Protein AF-A0A9N9T1C4-F1 (afdb_monomer_lite)

Radius of gyration: 25.35 Å; chains: 1; bounding box: 54×52×80 Å

Foldseek 3Di:
DDADKDKDKDADPDPDADLQFKWKAFDVVRDTQDGRQGGPDPPPQWGWDADPVRRIIMTIGHPDDQVSFGKMWIWGNDVVIDIDIDTDGDDFFPAPDQQFTDHDLGRCLQVLLVFFFDQADALAAPDPDLADDCPPADDDLLLVLLVVLLVCNNVRHDDPPNSNDDNDHDGPVDVSSSLSSLSSNRRRDPDDDVVSVLSVNCSNQAVSSLVNQCRVVVDLLCLVVSLVSNCVSCVPDDPVVCVVSVVVSVVVSPSVPPVSVVSNVVPDPPPPCVVVVPPDD

Secondary structure (DSSP, 8-state):
--PPEEEEEE----TT--GGGEEEEEGGGTEEEEETTEE-SS-TTEEEEEETTTTEEEEEEES--GGG-EEEEEEE--SS-EEEEEEE---TT-EEETTEE-HHHHHHHHHGGGSPP--------SSS--S---TT----HHHHHHHHHHHHHHHT-PPTTGGGS------TT-HHHHHHHHHHHHHH-SS--HHHHHHHHHIIIIIHHHHHHHHHS-SGGGHHHHHHHHHHHHTTS-HHHHHHHHHHHHHTGGGGSHHHHHHHHHT---GGGGGGSS---

Sequence (281 aa):
MSYPIYYLKFQYDVYNLTISKVSWIRHRDLHLLTVGRFTYTSDQRFVSIHNPMTEDWTLQVRYPQRRDSGVYECQVGTTPPMGHTMVLSVVDGQSSGPHGFSGLIGKALADCHKQTPTKFEPIISPVEVLFPDLNKVDLSMDQKYLYDICKIVTKGESPPGFGDRSPGKLNHARWVTTANRVLRLYIASSSPSDQLKDLAKYVALVYAPSWFTIKCNHKLKDGSSNLWKMLDFSSYMSHEQKKVIHKCIQNNAYFAHPENMLVAMLSDDRNTFVSLRSDEY

pLDDT: mean 82.35, std 12.65, range [29.14, 95.69]

Organism: Diabrotica balteata (NCBI:txid107213)

InterPro domains:
  IPR013783 Immunoglobulin-like fold [G3DSA:2.60.40.10] (8-95)
  IPR036179 Immunoglobulin-like domain superfamily [SSF48726] (18-90)

Structure (mmCIF, N/CA/C/O backbone):
data_AF-A0A9N9T1C4-F1
#
_entry.id   AF-A0A9N9T1C4-F1
#
loop_
_atom_site.group_PDB
_atom_site.id
_atom_site.type_symbol
_atom_site.label_atom_id
_atom_site.label_alt_id
_atom_site.label_comp_id
_atom_site.label_asym_id
_atom_site.label_entity_id
_atom_site.label_seq_id
_atom_site.pdbx_PDB_ins_code
_atom_site.Cartn_x
_atom_site.Cartn_y
_atom_site.Cartn_z
_atom_site.occupancy
_atom_site.B_iso_or_equiv
_atom_site.auth_seq_id
_atom_site.auth_comp_id
_atom_site.auth_asym_id
_atom_site.auth_atom_id
_atom_site.pdbx_PDB_model_num
ATOM 1 N N . MET A 1 1 ? 15.037 17.132 -13.763 1.00 29.66 1 MET A N 1
ATOM 2 C CA . MET A 1 1 ? 14.090 16.078 -13.332 1.00 29.66 1 MET A CA 1
ATOM 3 C C . MET A 1 1 ? 14.605 14.728 -13.830 1.00 29.66 1 MET A C 1
ATOM 5 O O . MET A 1 1 ? 14.421 14.433 -15.000 1.00 29.66 1 MET A O 1
ATOM 9 N N . SER A 1 2 ? 15.289 13.934 -12.997 1.00 29.14 2 SER A N 1
ATOM 10 C CA . SER A 1 2 ? 15.697 12.568 -13.380 1.00 29.14 2 SER A CA 1
ATOM 11 C C . SER A 1 2 ? 14.610 11.574 -12.983 1.00 29.14 2 SER A C 1
ATOM 13 O O . SER A 1 2 ? 14.303 11.401 -11.798 1.00 29.14 2 SER A O 1
ATOM 15 N N . TYR A 1 3 ? 13.993 10.960 -13.986 1.00 37.31 3 TYR A N 1
ATOM 16 C CA . TYR A 1 3 ? 13.051 9.858 -13.819 1.00 37.31 3 TYR A CA 1
ATOM 17 C C . TYR A 1 3 ? 13.818 8.545 -13.611 1.00 37.31 3 TYR A C 1
ATOM 19 O O . TYR A 1 3 ? 14.930 8.414 -14.127 1.00 37.31 3 TYR A O 1
ATOM 27 N N . PRO A 1 4 ? 13.269 7.579 -12.855 1.00 49.25 4 PRO A N 1
ATOM 28 C CA . PRO A 1 4 ? 13.952 6.316 -12.628 1.00 49.25 4 PRO A CA 1
ATOM 29 C C . PRO A 1 4 ? 13.987 5.502 -13.928 1.00 49.25 4 PRO A C 1
ATOM 31 O O . PRO A 1 4 ? 12.956 5.236 -14.549 1.00 49.25 4 PRO A O 1
ATOM 34 N N . ILE A 1 5 ? 15.194 5.130 -14.339 1.00 48.38 5 ILE A N 1
ATOM 35 C CA . ILE A 1 5 ? 15.450 4.193 -15.428 1.00 48.38 5 ILE A CA 1
ATOM 36 C C . ILE A 1 5 ? 15.822 2.870 -14.765 1.00 48.38 5 ILE A C 1
ATOM 38 O O . ILE A 1 5 ? 16.746 2.842 -13.953 1.00 48.38 5 ILE A O 1
ATOM 42 N N . TYR A 1 6 ? 15.101 1.798 -15.089 1.00 64.06 6 TYR A N 1
ATOM 43 C CA . TYR A 1 6 ? 15.414 0.462 -14.589 1.00 64.06 6 TYR A CA 1
ATOM 44 C C . TYR A 1 6 ? 16.098 -0.343 -15.690 1.00 64.06 6 TYR A C 1
ATOM 46 O O . TYR A 1 6 ? 15.731 -0.263 -16.867 1.00 64.06 6 TYR A O 1
ATOM 54 N N . TYR A 1 7 ? 17.103 -1.110 -15.283 1.00 63.41 7 TYR A N 1
ATOM 55 C CA . TYR A 1 7 ? 17.915 -1.934 -16.162 1.00 63.41 7 TYR A CA 1
ATOM 56 C C . TYR A 1 7 ? 17.756 -3.388 -15.743 1.00 63.41 7 TYR A C 1
ATOM 58 O O . TYR A 1 7 ? 17.993 -3.736 -14.588 1.00 63.41 7 TYR A O 1
ATOM 66 N N . LEU A 1 8 ? 17.365 -4.232 -16.688 1.00 61.69 8 LEU A N 1
ATOM 67 C CA . LEU A 1 8 ? 17.485 -5.675 -16.571 1.00 61.69 8 LEU A CA 1
ATOM 68 C C . LEU A 1 8 ? 18.802 -6.052 -17.248 1.00 61.69 8 LEU A C 1
ATOM 70 O O . LEU A 1 8 ? 18.895 -6.057 -18.475 1.00 61.69 8 LEU A O 1
ATOM 74 N N . LYS A 1 9 ? 19.838 -6.298 -16.441 1.00 60.25 9 LYS A N 1
ATOM 75 C CA . LYS A 1 9 ? 21.162 -6.689 -16.933 1.00 60.25 9 LYS A CA 1
ATOM 76 C C . LYS A 1 9 ? 21.268 -8.208 -17.003 1.00 60.25 9 LYS A C 1
ATOM 78 O O . LYS A 1 9 ? 21.066 -8.879 -15.994 1.00 60.25 9 LYS A O 1
ATOM 83 N N . PHE A 1 10 ? 21.632 -8.720 -18.170 1.00 59.44 10 PHE A N 1
ATOM 84 C CA . PHE A 1 10 ? 22.129 -10.077 -18.329 1.00 59.44 10 PHE A CA 1
ATOM 85 C C . PHE A 1 10 ? 23.657 -10.011 -18.404 1.00 59.44 10 PHE A C 1
ATOM 87 O O . PHE A 1 10 ? 24.198 -9.254 -19.208 1.00 59.44 10 PHE A O 1
ATOM 94 N N . GLN A 1 11 ? 24.339 -10.756 -17.537 1.00 54.16 11 GLN A N 1
ATOM 95 C CA . GLN A 1 11 ? 25.793 -10.892 -17.558 1.00 54.16 11 GLN A CA 1
ATOM 96 C C . GLN A 1 11 ? 26.108 -12.367 -17.768 1.00 54.16 11 GLN A C 1
ATOM 98 O O . GLN A 1 11 ? 25.715 -13.211 -16.961 1.00 54.16 11 GLN A O 1
ATOM 103 N N . TYR A 1 12 ? 26.756 -12.672 -18.884 1.00 58.31 12 TYR A N 1
ATOM 104 C CA . TYR A 1 12 ? 27.110 -14.031 -19.253 1.00 58.31 12 TYR A CA 1
ATOM 105 C C . TYR A 1 12 ? 28.512 -14.033 -19.840 1.00 58.31 12 TYR A C 1
ATOM 107 O O . TYR A 1 12 ? 28.772 -13.342 -20.821 1.00 58.31 12 TYR A O 1
ATOM 115 N N . ASP A 1 13 ? 29.404 -14.808 -19.227 1.00 47.09 13 ASP A N 1
ATOM 116 C CA . ASP A 1 13 ? 30.798 -14.945 -19.641 1.00 47.09 13 ASP A CA 1
ATOM 117 C C . ASP A 1 13 ? 30.894 -15.884 -20.848 1.00 47.09 13 ASP A C 1
ATOM 119 O O . ASP A 1 13 ? 31.372 -17.014 -20.743 1.00 47.09 13 ASP A O 1
ATOM 123 N N . VAL A 1 14 ? 30.394 -15.454 -22.009 1.00 49.31 14 VAL A N 1
ATOM 124 C CA . VAL A 1 14 ? 30.584 -16.204 -23.256 1.00 49.31 14 VAL A CA 1
ATOM 125 C C . VAL A 1 14 ? 31.150 -15.308 -24.339 1.00 49.31 14 VAL A C 1
ATOM 127 O O . VAL A 1 14 ? 30.483 -14.453 -24.912 1.00 49.31 14 VAL A O 1
ATOM 130 N N . TYR A 1 15 ? 32.426 -15.556 -24.613 1.00 50.31 15 TYR A N 1
ATOM 131 C CA . TYR A 1 15 ? 33.214 -14.933 -25.662 1.00 50.31 15 TYR A CA 1
ATOM 132 C C . TYR A 1 15 ? 32.560 -15.146 -27.044 1.00 50.31 15 TYR A C 1
ATOM 134 O O . TYR A 1 15 ? 32.218 -16.272 -27.407 1.00 50.31 15 TYR A O 1
ATOM 142 N N . ASN A 1 16 ? 32.456 -14.071 -27.838 1.00 55.19 16 ASN A N 1
ATOM 143 C CA . ASN A 1 16 ? 32.054 -14.053 -29.258 1.00 55.19 16 ASN A CA 1
ATOM 144 C C . ASN A 1 16 ? 30.576 -14.362 -29.593 1.00 55.19 16 ASN A C 1
ATOM 146 O O . ASN A 1 16 ? 30.291 -15.141 -30.511 1.00 55.19 16 ASN A O 1
ATOM 150 N N . LEU A 1 17 ? 29.608 -13.710 -28.940 1.00 62.88 17 LEU A N 1
ATOM 151 C CA . LEU A 1 17 ? 28.222 -13.711 -29.430 1.00 62.88 17 LEU A CA 1
ATOM 152 C C . LEU A 1 17 ? 27.993 -12.586 -30.452 1.00 62.88 17 LEU A C 1
ATOM 154 O O . LEU A 1 17 ? 28.205 -11.411 -30.190 1.00 62.88 17 LEU A O 1
ATOM 158 N N . THR A 1 18 ? 27.505 -12.932 -31.644 1.00 64.38 18 THR A N 1
ATOM 159 C CA . THR A 1 18 ? 27.080 -11.932 -32.635 1.00 64.38 18 THR A CA 1
ATOM 160 C C . THR A 1 18 ? 25.833 -11.187 -32.157 1.00 64.38 18 THR A C 1
ATOM 162 O O . THR A 1 18 ? 24.890 -11.818 -31.680 1.00 64.38 18 THR A O 1
ATOM 165 N N . ILE A 1 19 ? 25.773 -9.871 -32.395 1.00 61.31 19 ILE A N 1
ATOM 166 C CA . ILE A 1 19 ? 24.670 -8.968 -32.003 1.00 61.31 19 ILE A CA 1
ATOM 167 C C . ILE A 1 19 ? 23.265 -9.511 -32.325 1.00 61.31 19 ILE A C 1
ATOM 169 O O . ILE A 1 19 ? 22.338 -9.320 -31.545 1.00 61.31 19 ILE A O 1
ATOM 173 N N . SER A 1 20 ? 23.094 -10.205 -33.450 1.00 66.00 20 SER A N 1
ATOM 174 C CA . SER A 1 20 ? 21.811 -10.764 -33.896 1.00 66.00 20 SER A CA 1
ATOM 175 C C . SER A 1 20 ? 21.340 -12.006 -33.129 1.00 66.00 20 SER A C 1
ATOM 177 O O . SER A 1 20 ? 20.228 -12.466 -33.369 1.00 66.00 20 SER A O 1
ATOM 179 N N . LYS A 1 21 ? 22.155 -12.563 -32.223 1.00 79.38 21 LYS A N 1
ATOM 180 C CA . LYS A 1 21 ? 21.813 -13.779 -31.468 1.00 79.38 21 LYS A CA 1
ATOM 181 C C . LYS A 1 21 ? 21.125 -13.506 -30.138 1.00 79.38 21 LYS A C 1
ATOM 183 O O . LYS A 1 21 ? 20.611 -14.455 -29.566 1.00 79.38 21 LYS A O 1
ATOM 188 N N . VAL A 1 22 ? 21.099 -12.270 -29.644 1.00 88.75 22 VAL A N 1
ATOM 189 C CA . VAL A 1 22 ? 20.448 -11.946 -28.367 1.00 88.75 22 VAL A CA 1
ATOM 190 C C . VAL A 1 22 ? 19.037 -11.437 -28.616 1.00 88.75 22 VAL A C 1
ATOM 192 O O . VAL A 1 22 ? 18.834 -10.554 -29.443 1.00 88.75 22 VAL A O 1
ATOM 195 N N . SER A 1 23 ? 18.052 -11.957 -27.896 1.00 92.12 23 SER A N 1
ATOM 196 C CA . SER A 1 23 ? 16.667 -11.497 -27.967 1.00 92.12 23 SER A CA 1
ATOM 197 C C . SER A 1 23 ? 16.059 -11.373 -26.579 1.00 92.12 23 SER A C 1
ATOM 199 O O . SER A 1 23 ? 16.442 -12.086 -25.657 1.00 92.12 23 SER A O 1
ATOM 201 N N . TRP A 1 24 ? 15.131 -10.434 -26.426 1.00 93.19 24 TRP A N 1
ATOM 202 C CA . TRP A 1 24 ? 14.441 -10.189 -25.164 1.00 93.19 24 TRP A CA 1
ATOM 203 C C . TRP A 1 24 ? 12.958 -10.474 -25.322 1.00 93.19 24 TRP A C 1
ATOM 205 O O . TRP A 1 24 ? 12.307 -9.899 -26.196 1.00 93.19 24 TRP A O 1
ATOM 215 N N . ILE A 1 25 ? 12.418 -11.333 -24.464 1.00 94.19 25 ILE A N 1
ATOM 216 C CA . ILE A 1 25 ? 11.031 -11.796 -24.520 1.00 94.19 25 ILE A CA 1
ATOM 217 C C . ILE A 1 25 ? 10.345 -11.482 -23.195 1.00 94.19 25 ILE A C 1
ATOM 219 O O . ILE A 1 25 ? 10.917 -11.664 -22.121 1.00 94.19 25 ILE A O 1
ATOM 223 N N . ARG A 1 26 ? 9.095 -11.021 -23.260 1.00 94.50 26 ARG A N 1
ATOM 224 C CA . ARG A 1 26 ? 8.225 -10.866 -22.091 1.00 94.50 26 ARG A CA 1
ATOM 225 C C . ARG A 1 26 ? 7.288 -12.062 -21.986 1.00 94.50 26 ARG A C 1
ATOM 227 O O . ARG A 1 26 ? 6.515 -12.321 -22.899 1.00 94.50 26 ARG A O 1
ATOM 234 N N . HIS A 1 27 ? 7.309 -12.766 -20.858 1.00 93.94 27 HIS A N 1
ATOM 235 C CA . HIS A 1 27 ? 6.586 -14.039 -20.719 1.00 93.94 27 HIS A CA 1
ATOM 236 C C . HIS A 1 27 ? 5.072 -13.892 -20.619 1.00 93.94 27 HIS A C 1
ATOM 238 O O . HIS A 1 27 ? 4.355 -14.762 -21.096 1.00 93.94 27 HIS A O 1
ATOM 244 N N . ARG A 1 28 ? 4.571 -12.798 -20.028 1.00 91.06 28 ARG A N 1
ATOM 245 C CA . ARG A 1 28 ? 3.127 -12.625 -19.771 1.00 91.06 28 ARG A CA 1
ATOM 246 C C . ARG A 1 28 ? 2.264 -12.755 -21.037 1.00 91.06 28 ARG A C 1
ATOM 248 O O . ARG A 1 28 ? 1.106 -13.135 -20.944 1.00 91.06 28 ARG A O 1
ATOM 255 N N . ASP A 1 29 ? 2.820 -12.375 -22.185 1.00 92.69 29 ASP A N 1
ATOM 256 C CA . ASP A 1 29 ? 2.174 -12.342 -23.500 1.00 92.69 29 ASP A CA 1
ATOM 257 C C . ASP A 1 29 ? 3.059 -12.944 -24.604 1.00 92.69 29 ASP A C 1
ATOM 259 O O . ASP A 1 29 ? 2.757 -12.789 -25.784 1.00 92.69 29 ASP A O 1
ATOM 263 N N . LEU A 1 30 ? 4.158 -13.610 -24.220 1.00 92.06 30 LEU A N 1
ATOM 264 C CA . LEU A 1 30 ? 5.187 -14.155 -25.116 1.00 92.06 30 LEU A CA 1
ATOM 265 C C . LEU A 1 30 ? 5.663 -13.147 -26.179 1.00 92.06 30 LEU A C 1
ATOM 267 O O . LEU A 1 30 ? 6.029 -13.514 -27.296 1.00 92.06 30 LEU A O 1
ATOM 271 N N . HIS A 1 31 ? 5.645 -11.853 -25.846 1.00 94.50 31 HIS A N 1
ATOM 272 C CA . HIS A 1 31 ? 5.930 -10.798 -26.805 1.00 94.50 31 HIS A CA 1
ATOM 273 C C . HIS A 1 31 ? 7.438 -10.585 -26.947 1.00 94.50 31 HIS A C 1
ATOM 275 O O . HIS A 1 31 ? 8.139 -10.313 -25.966 1.00 94.50 31 HIS A O 1
ATOM 281 N N . LEU A 1 32 ? 7.927 -10.666 -28.185 1.00 94.44 32 LEU A N 1
ATOM 282 C CA . LEU A 1 32 ? 9.301 -10.333 -28.536 1.00 94.44 32 LEU A CA 1
ATOM 283 C C . LEU A 1 32 ? 9.506 -8.816 -28.435 1.00 94.44 32 LEU A C 1
ATOM 285 O O . LEU A 1 32 ? 8.888 -8.039 -29.161 1.00 94.44 32 LEU A O 1
ATOM 289 N N . LEU A 1 33 ? 10.376 -8.394 -27.522 1.00 95.06 33 LEU A N 1
ATOM 290 C CA . LEU A 1 33 ? 10.655 -6.984 -27.264 1.00 95.06 33 LEU A CA 1
ATOM 291 C C . LEU A 1 33 ? 11.733 -6.461 -28.204 1.00 95.06 33 LEU A C 1
ATOM 293 O O . LEU A 1 33 ? 11.531 -5.447 -28.872 1.00 95.06 33 LEU A O 1
ATOM 297 N N . THR A 1 34 ? 12.877 -7.142 -28.257 1.00 93.56 34 THR A N 1
ATOM 298 C CA . THR A 1 34 ? 14.037 -6.714 -29.047 1.00 93.56 34 THR A CA 1
ATOM 299 C C . THR A 1 34 ? 14.809 -7.915 -29.594 1.00 93.56 34 THR A C 1
ATOM 301 O O . THR A 1 34 ? 14.834 -8.975 -28.968 1.00 93.56 34 THR A O 1
ATOM 304 N N . VAL A 1 35 ? 15.494 -7.720 -30.723 1.00 92.06 35 VAL A N 1
ATOM 305 C CA . VAL A 1 35 ? 16.484 -8.651 -31.293 1.00 92.06 35 VAL A CA 1
ATOM 306 C C . VAL A 1 35 ? 17.762 -7.870 -31.571 1.00 92.06 35 VAL A C 1
ATOM 308 O O . VAL A 1 35 ? 17.765 -6.889 -32.316 1.00 92.06 35 VAL A O 1
ATOM 311 N N . GLY A 1 36 ? 18.855 -8.265 -30.931 1.00 88.81 36 GLY A N 1
ATOM 312 C CA . GLY A 1 36 ? 20.044 -7.442 -30.803 1.00 88.81 36 GLY A CA 1
ATOM 313 C C . GLY A 1 36 ? 19.669 -6.047 -30.310 1.00 88.81 36 GLY A C 1
ATOM 314 O O . GLY A 1 36 ? 18.905 -5.889 -29.360 1.00 88.81 36 GLY A O 1
ATOM 315 N N . ARG A 1 37 ? 20.173 -5.018 -30.995 1.00 89.12 37 ARG A N 1
ATOM 316 C CA . ARG A 1 37 ? 19.857 -3.606 -30.709 1.00 89.12 37 ARG A CA 1
ATOM 317 C C . ARG A 1 37 ? 18.538 -3.126 -31.322 1.00 89.12 37 ARG A C 1
ATOM 319 O O . ARG A 1 37 ? 18.146 -1.987 -31.086 1.00 89.12 37 ARG A O 1
ATOM 326 N N . PHE A 1 38 ? 17.879 -3.948 -32.134 1.00 90.50 38 PHE A N 1
ATOM 327 C CA . PHE A 1 38 ? 16.650 -3.566 -32.815 1.00 90.50 38 PHE A CA 1
ATOM 328 C C . PHE A 1 38 ? 15.438 -3.812 -31.911 1.00 90.50 38 PHE A C 1
ATOM 330 O O . PHE A 1 38 ? 15.228 -4.925 -31.425 1.00 90.50 38 PHE A O 1
ATOM 337 N N . THR A 1 39 ? 14.627 -2.778 -31.693 1.00 93.06 39 THR A N 1
ATOM 338 C CA . THR A 1 39 ? 13.373 -2.889 -30.940 1.00 93.06 39 THR A CA 1
ATOM 339 C C . THR A 1 39 ? 12.263 -3.396 -31.861 1.00 93.06 39 THR A C 1
ATOM 341 O O . THR A 1 39 ? 11.925 -2.740 -32.840 1.00 93.06 39 THR A O 1
ATOM 344 N N . TYR A 1 40 ? 11.709 -4.570 -31.546 1.00 92.25 40 TYR A N 1
ATOM 345 C CA . TYR A 1 40 ? 10.631 -5.217 -32.303 1.00 92.25 40 TYR A CA 1
ATOM 346 C C . TYR A 1 40 ? 9.241 -4.789 -31.811 1.00 92.25 40 TYR A C 1
ATOM 348 O O . TYR A 1 40 ? 8.300 -4.676 -32.593 1.00 92.25 40 TYR A O 1
ATOM 356 N N . THR A 1 41 ? 9.105 -4.527 -30.510 1.00 92.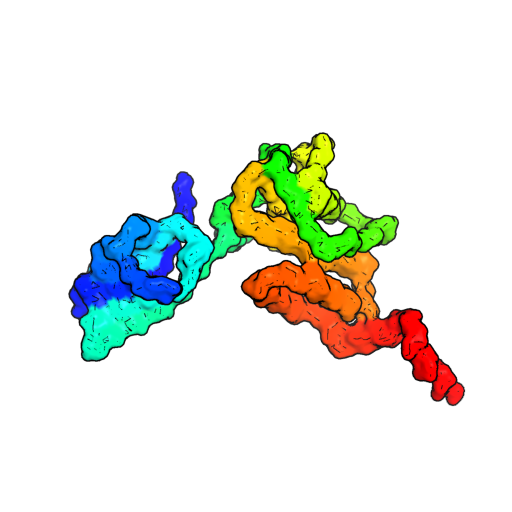56 41 THR A N 1
ATOM 357 C CA . THR A 1 41 ? 7.856 -4.020 -29.934 1.00 92.56 41 THR A CA 1
ATOM 358 C C . THR A 1 41 ? 7.577 -2.572 -30.356 1.00 92.56 41 THR A C 1
ATOM 360 O O . THR A 1 41 ? 8.496 -1.781 -30.560 1.00 92.56 41 THR A O 1
ATOM 363 N N . SER A 1 42 ? 6.303 -2.180 -30.432 1.00 91.81 42 SER A N 1
ATOM 364 C CA . SER A 1 42 ? 5.914 -0.785 -30.688 1.00 91.81 42 SER A CA 1
ATOM 365 C C . SER A 1 42 ? 6.125 0.138 -29.477 1.00 91.81 42 SER A C 1
ATOM 367 O O . SER A 1 42 ? 6.074 1.361 -29.613 1.00 91.81 42 SER A O 1
ATOM 369 N N . ASP A 1 43 ? 6.336 -0.421 -28.280 1.00 91.06 43 ASP A N 1
ATOM 370 C CA . ASP A 1 43 ? 6.578 0.347 -27.056 1.00 91.06 43 ASP A CA 1
ATOM 371 C C . ASP A 1 43 ? 8.044 0.816 -26.979 1.00 91.06 43 ASP A C 1
ATOM 373 O O . ASP A 1 43 ? 8.940 0.080 -26.562 1.00 91.06 43 ASP A O 1
ATOM 377 N N . GLN A 1 44 ? 8.277 2.083 -27.335 1.00 88.25 44 GLN A N 1
ATOM 378 C CA . GLN A 1 44 ? 9.603 2.724 -27.377 1.00 88.25 44 GLN A CA 1
ATOM 379 C C . GLN A 1 44 ? 10.317 2.806 -26.017 1.00 88.25 44 GLN A C 1
ATOM 381 O O . GLN A 1 44 ? 11.483 3.201 -25.945 1.00 88.25 44 GLN A O 1
ATOM 386 N N . ARG A 1 45 ? 9.636 2.467 -24.916 1.00 91.31 45 ARG A N 1
ATOM 387 C CA . ARG A 1 45 ? 10.249 2.429 -23.584 1.00 91.31 45 ARG A CA 1
ATOM 388 C C . ARG A 1 45 ? 11.228 1.270 -23.423 1.00 91.31 45 ARG A C 1
ATOM 390 O O . ARG A 1 45 ? 12.098 1.368 -22.557 1.00 91.31 45 ARG A O 1
ATOM 397 N N . PHE A 1 46 ? 11.073 0.203 -24.209 1.00 92.25 46 PHE A N 1
ATOM 398 C CA . PHE A 1 46 ? 11.941 -0.971 -24.192 1.00 92.25 46 PHE A CA 1
ATOM 399 C C . PHE A 1 46 ? 13.077 -0.798 -25.201 1.00 92.25 46 PHE A C 1
ATOM 401 O O . PHE A 1 46 ? 12.857 -0.720 -26.410 1.00 92.25 46 PHE A O 1
ATOM 408 N N . VAL A 1 47 ? 14.307 -0.740 -24.698 1.00 91.50 47 VAL A N 1
ATOM 409 C CA . VAL A 1 47 ? 15.509 -0.557 -25.519 1.00 91.50 47 VAL A CA 1
ATOM 410 C C . VAL A 1 47 ? 16.556 -1.574 -25.100 1.00 91.50 47 VAL A C 1
ATOM 412 O O . VAL A 1 47 ? 16.848 -1.707 -23.914 1.00 91.50 47 VAL A O 1
ATOM 415 N N . SER A 1 48 ? 17.150 -2.268 -26.068 1.00 90.88 48 SER A N 1
ATOM 416 C CA . SER A 1 48 ? 18.295 -3.137 -25.806 1.00 90.88 48 SER A CA 1
ATOM 417 C C . SER A 1 48 ? 19.598 -2.363 -25.961 1.00 90.88 48 SER A C 1
ATOM 419 O O . SER A 1 48 ? 19.825 -1.692 -26.970 1.00 90.88 48 SER A O 1
ATOM 421 N N . ILE A 1 49 ? 20.456 -2.451 -24.953 1.00 89.38 49 ILE A N 1
ATOM 422 C CA . ILE A 1 49 ? 21.762 -1.801 -24.906 1.00 89.38 49 ILE A CA 1
ATOM 423 C C . ILE A 1 49 ? 22.821 -2.900 -24.872 1.00 89.38 49 ILE A C 1
ATOM 425 O O . ILE A 1 49 ? 22.765 -3.789 -24.027 1.00 89.38 49 ILE A O 1
ATOM 429 N N . HIS A 1 50 ? 23.793 -2.811 -25.779 1.00 86.94 50 HIS A N 1
ATOM 430 C CA . HIS A 1 50 ? 24.942 -3.712 -25.827 1.00 86.94 50 HIS A CA 1
ATOM 431 C C . HIS A 1 50 ? 26.220 -2.935 -25.566 1.00 86.94 50 HIS A C 1
ATOM 433 O O . HIS A 1 50 ? 26.501 -1.994 -26.321 1.00 86.94 50 HIS A O 1
ATOM 439 N N . ASN A 1 51 ? 26.975 -3.352 -24.551 1.00 84.50 51 ASN A N 1
ATOM 440 C CA . ASN A 1 51 ? 28.303 -2.830 -24.257 1.00 84.50 51 ASN A CA 1
ATOM 441 C C . ASN A 1 51 ? 29.378 -3.680 -24.963 1.00 84.50 51 ASN A C 1
ATOM 443 O O . ASN A 1 51 ? 29.679 -4.763 -24.472 1.00 84.50 51 ASN A O 1
ATOM 447 N N . PRO A 1 52 ? 30.014 -3.195 -26.050 1.00 81.50 52 PRO A N 1
ATOM 448 C CA . PRO A 1 52 ? 30.997 -3.981 -26.803 1.00 81.50 52 PRO A CA 1
ATOM 449 C C . PRO A 1 52 ? 32.289 -4.281 -26.033 1.00 81.50 52 PRO A C 1
ATOM 451 O O . PRO A 1 52 ? 33.065 -5.124 -26.452 1.00 81.50 52 PRO A O 1
ATOM 454 N N . MET A 1 53 ? 32.573 -3.559 -24.942 1.00 81.06 53 MET A N 1
ATOM 455 C CA . MET A 1 53 ? 33.785 -3.805 -24.150 1.00 81.06 53 ME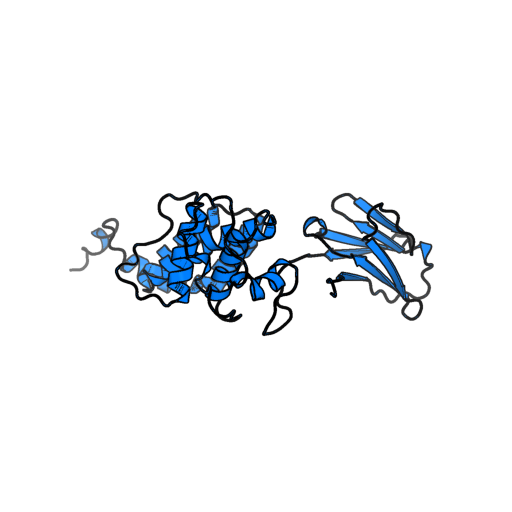T A CA 1
ATOM 456 C C . MET A 1 53 ? 33.636 -5.005 -23.216 1.00 81.06 53 MET A C 1
ATOM 458 O O . MET A 1 53 ? 34.626 -5.657 -22.904 1.00 81.06 53 MET A O 1
ATOM 462 N N . THR A 1 54 ? 32.418 -5.256 -22.733 1.00 80.69 54 THR A N 1
ATOM 463 C CA . THR A 1 54 ? 32.124 -6.334 -21.778 1.00 80.69 54 THR A CA 1
ATOM 464 C C . THR A 1 54 ? 31.251 -7.434 -22.375 1.00 80.69 54 THR A C 1
ATOM 466 O O . THR A 1 54 ? 30.964 -8.399 -21.682 1.00 80.69 54 THR A O 1
ATOM 469 N N . GLU A 1 55 ? 30.807 -7.279 -23.629 1.00 78.38 55 GLU A N 1
ATOM 470 C CA . GLU A 1 55 ? 29.804 -8.128 -24.293 1.00 78.38 55 GLU A CA 1
ATOM 471 C C . GLU A 1 55 ? 28.488 -8.256 -23.491 1.00 78.38 55 GLU A C 1
ATOM 473 O O . GLU A 1 55 ? 27.705 -9.193 -23.656 1.00 78.38 55 GLU A O 1
ATOM 478 N N . ASP A 1 56 ? 28.202 -7.273 -22.627 1.00 81.38 56 ASP A N 1
ATOM 479 C CA . ASP A 1 56 ? 27.001 -7.260 -21.795 1.00 81.38 56 ASP A CA 1
ATOM 480 C C . ASP A 1 56 ? 25.781 -6.782 -22.582 1.00 81.38 56 ASP A C 1
ATOM 482 O O . ASP A 1 56 ? 25.789 -5.714 -23.213 1.00 81.38 56 ASP A O 1
ATOM 486 N N . TRP A 1 57 ? 24.679 -7.513 -22.419 1.00 85.50 57 TRP A N 1
ATOM 487 C CA . TRP A 1 57 ? 23.371 -7.160 -22.956 1.00 85.50 57 TRP A CA 1
ATOM 488 C C . TRP A 1 57 ? 22.424 -6.743 -21.837 1.00 85.50 57 TRP A C 1
ATOM 490 O O . TRP A 1 57 ? 22.210 -7.452 -20.856 1.00 85.50 57 TRP A O 1
ATOM 500 N N . THR A 1 58 ? 21.834 -5.560 -21.982 1.00 87.12 58 THR A N 1
ATOM 501 C CA . THR A 1 58 ? 20.931 -4.982 -20.984 1.00 87.12 58 THR A CA 1
ATOM 502 C C . THR A 1 58 ? 19.638 -4.534 -21.643 1.00 87.12 58 THR A C 1
ATOM 504 O O . THR A 1 58 ? 19.658 -3.718 -22.564 1.00 87.12 58 THR A O 1
ATOM 507 N N . LEU A 1 59 ? 18.504 -5.006 -21.131 1.00 89.00 59 LEU A N 1
ATOM 508 C CA . LEU A 1 59 ? 17.201 -4.451 -21.472 1.00 89.00 59 LEU A CA 1
ATOM 509 C C . LEU A 1 59 ? 16.915 -3.252 -20.564 1.00 89.00 59 LEU A C 1
ATOM 511 O O . LEU A 1 59 ? 16.728 -3.381 -19.352 1.00 89.00 59 LEU A O 1
ATOM 515 N N . GLN A 1 60 ? 16.886 -2.067 -21.156 1.00 87.19 60 GLN A N 1
ATOM 516 C CA . GLN A 1 60 ? 16.470 -0.836 -20.503 1.00 87.19 60 GLN A CA 1
ATOM 517 C C . GLN A 1 60 ? 14.954 -0.680 -20.640 1.00 87.19 60 GLN A C 1
ATOM 519 O O . GLN A 1 60 ? 14.421 -0.701 -21.751 1.00 87.19 60 GLN A O 1
ATOM 524 N N . VAL A 1 61 ? 14.273 -0.458 -19.513 1.00 88.56 61 VAL A N 1
ATOM 525 C CA . VAL A 1 61 ? 12.849 -0.101 -19.486 1.00 88.56 61 VAL A CA 1
ATOM 526 C C . VAL A 1 61 ? 12.714 1.311 -18.932 1.00 88.56 61 VAL A C 1
ATOM 528 O O . VAL A 1 61 ? 12.970 1.575 -17.752 1.00 88.56 61 VAL A O 1
ATOM 531 N N . ARG A 1 62 ? 12.332 2.250 -19.797 1.00 80.12 62 ARG A N 1
ATOM 532 C CA . ARG A 1 62 ? 12.132 3.655 -19.419 1.00 80.12 62 ARG A CA 1
ATOM 533 C C . ARG A 1 62 ? 10.735 3.857 -18.842 1.00 80.12 62 ARG A C 1
ATOM 535 O O . ARG A 1 62 ? 9.758 3.353 -19.383 1.00 80.12 62 ARG A O 1
ATOM 542 N N . TYR A 1 63 ? 10.631 4.633 -17.764 1.00 73.19 63 TYR A N 1
ATOM 543 C CA . TYR A 1 63 ? 9.349 4.963 -17.122 1.00 73.19 63 TYR A CA 1
ATOM 544 C C . TYR A 1 63 ? 8.474 3.721 -16.849 1.00 73.19 63 TYR A C 1
ATOM 546 O O . TYR A 1 63 ? 7.322 3.666 -17.304 1.00 73.19 63 TYR A O 1
ATOM 554 N N . PRO A 1 64 ? 9.019 2.687 -16.182 1.00 75.94 64 PRO A N 1
ATOM 555 C CA . PRO A 1 64 ? 8.297 1.441 -16.011 1.00 75.94 64 PRO A CA 1
ATOM 556 C C . PRO A 1 64 ? 7.037 1.646 -15.174 1.00 75.94 64 PRO A C 1
ATOM 558 O O . PRO A 1 64 ? 6.993 2.446 -14.239 1.00 75.94 64 PRO A O 1
ATOM 561 N N . GLN A 1 65 ? 6.004 0.903 -15.542 1.00 71.25 65 GLN A N 1
ATOM 562 C CA . GLN A 1 65 ? 4.695 0.885 -14.908 1.00 71.25 65 GLN A CA 1
ATOM 563 C C . GLN A 1 65 ? 4.512 -0.449 -14.185 1.00 71.25 65 GLN A C 1
ATOM 565 O O . GLN A 1 65 ? 5.124 -1.443 -14.565 1.00 71.25 65 GLN A O 1
ATOM 570 N N . ARG A 1 66 ? 3.610 -0.530 -13.197 1.00 68.44 66 ARG A N 1
ATOM 571 C CA . ARG A 1 66 ? 3.327 -1.807 -12.504 1.00 68.44 66 ARG A CA 1
ATOM 572 C C . ARG A 1 66 ? 2.969 -2.949 -13.450 1.00 68.44 66 ARG A C 1
ATOM 574 O O . ARG A 1 66 ? 3.353 -4.079 -13.187 1.00 68.44 66 ARG A O 1
ATOM 581 N N . ARG A 1 67 ? 2.265 -2.654 -14.549 1.00 80.06 67 ARG A N 1
ATOM 582 C CA . ARG A 1 67 ? 1.940 -3.653 -15.577 1.00 80.06 67 ARG A CA 1
ATOM 583 C C . ARG A 1 67 ? 3.190 -4.299 -16.167 1.00 80.06 67 ARG A C 1
ATOM 585 O O . ARG A 1 67 ? 3.122 -5.448 -16.569 1.00 80.06 67 ARG A O 1
ATOM 592 N N . ASP A 1 68 ? 4.308 -3.574 -16.226 1.00 86.69 68 ASP A N 1
ATOM 593 C CA . ASP A 1 68 ? 5.581 -4.074 -16.743 1.00 86.69 68 ASP A CA 1
ATOM 594 C C . ASP A 1 68 ? 6.272 -5.024 -15.758 1.00 86.69 68 ASP A C 1
ATOM 596 O O . ASP A 1 68 ? 7.205 -5.706 -16.163 1.00 86.69 68 ASP A O 1
ATOM 600 N N . SER A 1 69 ? 5.822 -5.121 -14.502 1.00 83.94 69 SER A N 1
ATOM 601 C CA . SER A 1 69 ? 6.285 -6.173 -13.598 1.00 83.94 69 SER A CA 1
ATOM 602 C C . SER A 1 69 ? 5.942 -7.550 -14.159 1.00 83.94 69 SER A C 1
ATOM 604 O O . SER A 1 69 ? 4.857 -7.765 -14.700 1.00 83.94 69 SER A O 1
ATOM 606 N N . GLY A 1 70 ? 6.859 -8.495 -14.012 1.00 87.38 70 GLY A N 1
ATOM 607 C CA . GLY A 1 70 ? 6.689 -9.845 -14.524 1.00 87.38 70 GLY A CA 1
ATOM 608 C C . GLY A 1 70 ? 8.006 -10.467 -14.941 1.00 87.38 70 GLY A C 1
ATOM 609 O O . GLY A 1 70 ? 9.088 -9.957 -14.645 1.00 87.38 70 GLY A O 1
ATOM 610 N N . VAL A 1 71 ? 7.885 -11.596 -15.623 1.00 91.00 71 VAL A N 1
ATOM 611 C CA . VAL A 1 71 ? 9.018 -12.398 -16.059 1.00 91.00 71 VAL A CA 1
ATOM 612 C C . VAL A 1 71 ? 9.457 -11.973 -17.461 1.00 91.00 71 VAL A C 1
ATOM 614 O O . VAL A 1 71 ? 8.638 -11.846 -18.377 1.00 91.00 71 VAL A O 1
ATOM 617 N N . TYR A 1 72 ? 10.757 -11.748 -17.602 1.00 93.81 72 TYR A N 1
ATOM 618 C CA . TYR A 1 72 ? 11.442 -11.436 -18.848 1.00 93.81 72 TYR A CA 1
ATOM 619 C C . TYR A 1 72 ? 12.534 -12.468 -19.076 1.00 93.81 72 TYR A C 1
ATOM 621 O O . TYR A 1 72 ? 13.133 -12.958 -18.123 1.00 93.81 72 TYR A O 1
ATOM 629 N N . GLU A 1 73 ? 12.815 -12.781 -20.329 1.00 91.88 73 GLU A N 1
ATOM 630 C CA . GLU A 1 73 ? 13.861 -13.723 -20.694 1.00 91.88 73 GLU A CA 1
ATOM 631 C C . GLU A 1 73 ? 14.796 -13.102 -21.719 1.00 91.88 73 GLU A C 1
ATOM 633 O O . GLU A 1 73 ? 14.350 -12.512 -22.705 1.00 91.88 73 GLU A O 1
ATOM 638 N N . CYS A 1 74 ? 16.093 -13.236 -21.462 1.00 90.50 74 CYS A N 1
ATOM 639 C CA . CYS A 1 74 ? 17.136 -13.034 -22.451 1.00 90.50 74 CYS A CA 1
ATOM 640 C C . CYS A 1 74 ? 17.413 -14.384 -23.116 1.00 90.50 74 CYS A C 1
ATOM 642 O O . CYS A 1 74 ? 17.824 -15.322 -22.433 1.00 90.50 74 CYS A O 1
ATOM 644 N N . GLN A 1 75 ? 17.190 -14.487 -24.423 1.00 89.50 75 GLN A N 1
ATOM 645 C CA . GLN A 1 75 ? 17.499 -15.675 -25.210 1.00 89.50 75 GLN A CA 1
ATOM 646 C C . GLN A 1 75 ? 18.703 -15.446 -26.108 1.00 89.50 75 GLN A C 1
ATOM 648 O O . GLN A 1 75 ? 18.789 -14.439 -26.812 1.00 89.50 75 GLN A O 1
ATOM 653 N N . VAL A 1 76 ? 19.592 -16.434 -26.126 1.00 87.31 76 VAL A N 1
ATOM 654 C CA . VAL A 1 76 ? 20.729 -16.527 -27.031 1.00 87.31 76 VAL A CA 1
ATOM 655 C C . VAL A 1 76 ? 20.435 -17.603 -28.075 1.00 87.31 76 VAL A C 1
ATOM 657 O O . VAL A 1 76 ? 20.175 -18.758 -27.740 1.00 87.31 76 VAL A O 1
ATOM 660 N N . GLY A 1 77 ? 20.508 -17.228 -29.353 1.00 81.19 77 GLY A N 1
ATOM 661 C CA . GLY A 1 77 ? 20.340 -18.092 -30.526 1.00 81.19 77 GLY A CA 1
ATOM 662 C C . GLY A 1 77 ? 21.501 -19.069 -30.741 1.00 81.19 77 GLY A C 1
ATOM 663 O O . GLY A 1 77 ? 22.094 -19.107 -31.821 1.00 81.19 77 GLY A O 1
ATOM 664 N N . THR A 1 78 ? 21.878 -19.809 -29.699 1.00 80.56 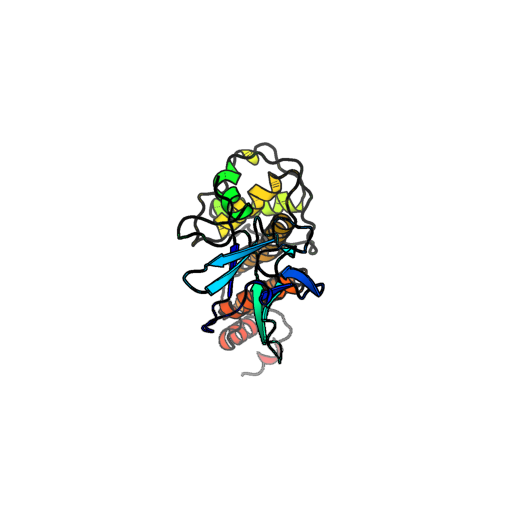78 THR A N 1
ATOM 665 C CA . THR A 1 78 ? 22.723 -21.005 -29.771 1.00 80.56 78 THR A CA 1
ATOM 666 C C . THR A 1 78 ? 21.882 -22.219 -30.174 1.00 80.56 78 THR A C 1
ATOM 668 O O . THR A 1 78 ? 20.653 -22.167 -30.208 1.00 80.56 78 THR A O 1
ATOM 671 N N . THR A 1 79 ? 22.530 -23.336 -30.496 1.00 78.25 79 THR A N 1
ATOM 672 C CA . THR A 1 79 ? 21.852 -24.617 -30.726 1.00 78.25 79 THR A CA 1
ATOM 673 C C . THR A 1 79 ? 22.416 -25.632 -29.732 1.00 78.25 79 THR A C 1
ATOM 675 O O . THR A 1 79 ? 23.568 -26.030 -29.901 1.00 78.25 79 THR A O 1
ATOM 678 N N . PRO A 1 80 ? 21.658 -26.035 -28.692 1.00 78.94 80 PRO A N 1
ATOM 679 C CA . PRO A 1 80 ? 20.287 -25.617 -28.356 1.00 78.94 80 PRO A CA 1
ATOM 680 C C . PRO A 1 80 ? 20.193 -24.155 -27.860 1.00 78.94 80 PRO A C 1
ATOM 682 O O . PRO A 1 80 ? 21.197 -23.605 -27.393 1.00 78.94 80 PRO A O 1
ATOM 685 N N . PRO A 1 81 ? 19.017 -23.505 -27.974 1.00 76.62 81 PRO A N 1
ATOM 686 C CA . PRO A 1 81 ? 18.829 -22.127 -27.528 1.00 76.62 81 PRO A CA 1
ATOM 687 C C . PRO A 1 81 ? 18.967 -22.039 -26.011 1.00 76.62 81 PRO A C 1
ATOM 689 O O . PRO A 1 81 ? 18.410 -22.852 -25.272 1.00 76.62 81 PRO A O 1
ATOM 692 N N . MET A 1 82 ? 19.723 -21.047 -25.554 1.00 82.62 82 MET A N 1
ATOM 693 C CA . MET A 1 82 ? 19.940 -20.797 -24.133 1.00 82.62 82 MET A CA 1
ATOM 694 C C . MET A 1 82 ? 19.120 -19.586 -23.706 1.00 82.62 82 MET A C 1
ATOM 696 O O . MET A 1 82 ? 19.147 -18.554 -24.371 1.00 82.62 82 MET A O 1
ATOM 700 N N . GLY A 1 83 ? 18.396 -19.713 -22.599 1.00 85.38 83 GLY A N 1
ATOM 701 C CA . GLY A 1 83 ? 17.551 -18.662 -22.047 1.00 85.38 83 GLY A CA 1
ATOM 702 C C . GLY A 1 83 ? 17.907 -18.373 -20.596 1.00 85.38 83 GLY A C 1
ATOM 703 O O . GLY A 1 83 ? 18.197 -19.292 -19.829 1.00 85.38 83 GLY A O 1
ATOM 704 N N . HIS A 1 84 ? 17.878 -17.101 -20.207 1.00 84.62 84 HIS A N 1
ATOM 705 C CA . HIS A 1 84 ? 17.968 -16.694 -18.811 1.00 84.62 84 HIS A CA 1
ATOM 706 C C . HIS A 1 84 ? 16.773 -15.839 -18.423 1.00 84.62 84 HIS A C 1
ATOM 708 O O . HIS A 1 84 ? 16.491 -14.808 -19.035 1.00 84.62 84 HIS A O 1
ATOM 714 N N . THR A 1 85 ? 16.092 -16.276 -17.372 1.00 87.06 85 THR A N 1
ATOM 715 C CA . THR A 1 85 ? 14.845 -15.693 -16.901 1.00 87.06 85 THR A CA 1
ATOM 716 C C . THR A 1 85 ? 15.087 -14.748 -15.728 1.00 87.06 85 THR A C 1
ATOM 718 O O . THR A 1 85 ? 15.771 -15.086 -14.767 1.00 87.06 85 THR A O 1
ATOM 721 N N . MET A 1 86 ? 14.486 -13.563 -15.787 1.00 85.69 86 MET A N 1
ATOM 722 C CA . MET A 1 86 ? 14.643 -12.474 -14.826 1.00 85.69 86 MET A CA 1
ATOM 723 C C . MET A 1 86 ? 13.267 -11.940 -14.426 1.00 85.69 86 MET A C 1
ATOM 725 O O . MET A 1 86 ? 12.359 -11.844 -15.251 1.00 85.69 86 MET A O 1
ATOM 729 N N . VAL A 1 87 ? 13.108 -11.548 -13.161 1.00 83.81 87 VAL A N 1
ATOM 730 C CA . VAL A 1 87 ? 11.856 -10.971 -12.654 1.00 83.81 87 VAL A CA 1
ATOM 731 C C . VAL A 1 87 ? 12.021 -9.466 -12.482 1.00 83.81 87 VAL A C 1
ATOM 733 O O . VAL A 1 87 ? 12.817 -9.010 -11.662 1.00 83.81 87 VAL A O 1
ATOM 736 N N . LEU A 1 88 ? 11.239 -8.683 -13.226 1.00 81.38 88 LEU A N 1
ATOM 737 C CA . LEU A 1 88 ? 11.105 -7.247 -12.995 1.00 81.38 88 LEU A CA 1
ATOM 738 C C . LEU A 1 88 ? 9.984 -7.003 -11.985 1.00 81.38 88 LEU A C 1
ATOM 740 O O . LEU A 1 88 ? 8.848 -7.424 -12.202 1.00 81.38 88 LEU A O 1
ATOM 744 N N . SER A 1 89 ? 10.282 -6.273 -10.911 1.00 77.75 89 SER A N 1
ATOM 745 C CA . SER A 1 89 ? 9.281 -5.794 -9.955 1.00 77.75 89 SER A CA 1
ATOM 746 C C . SER A 1 89 ? 9.331 -4.272 -9.872 1.00 77.75 89 SER A C 1
ATOM 748 O O . SER A 1 89 ? 10.275 -3.689 -9.338 1.00 77.75 89 SER A O 1
ATOM 750 N N . VAL A 1 90 ? 8.318 -3.619 -10.438 1.00 70.44 90 VAL A N 1
ATOM 751 C CA . VAL A 1 90 ? 8.179 -2.161 -10.444 1.00 70.44 90 VAL A CA 1
ATOM 752 C C . VAL A 1 90 ? 7.361 -1.746 -9.225 1.00 70.44 90 VAL A C 1
ATOM 754 O O . VAL A 1 90 ? 6.136 -1.898 -9.195 1.00 70.44 90 VAL A O 1
ATOM 757 N N . VAL A 1 91 ? 8.040 -1.212 -8.209 1.00 66.50 91 VAL A N 1
ATOM 758 C CA . VAL A 1 91 ? 7.419 -0.777 -6.951 1.00 66.50 91 VAL A CA 1
ATOM 759 C C . VAL A 1 91 ? 7.627 0.728 -6.771 1.00 66.50 91 VAL A C 1
ATOM 761 O O . VAL A 1 91 ? 8.752 1.186 -6.599 1.00 66.50 91 VAL A O 1
ATOM 764 N N . ASP A 1 92 ? 6.539 1.502 -6.806 1.00 68.12 92 ASP A N 1
ATOM 765 C CA . ASP A 1 92 ? 6.551 2.916 -6.407 1.00 68.12 92 ASP A CA 1
ATOM 766 C C . ASP A 1 92 ? 6.644 3.014 -4.874 1.00 68.12 92 ASP A C 1
ATOM 768 O O . ASP A 1 92 ? 5.992 2.242 -4.166 1.00 68.12 92 ASP A O 1
ATOM 772 N N . GLY A 1 93 ? 7.455 3.942 -4.361 1.00 66.44 93 GLY A N 1
ATOM 773 C CA . GLY A 1 93 ? 7.604 4.177 -2.927 1.00 66.44 93 GLY A CA 1
ATOM 774 C C . GLY A 1 93 ? 8.717 3.383 -2.237 1.00 66.44 93 GLY A C 1
ATOM 775 O O . GLY A 1 93 ? 8.730 3.333 -1.009 1.00 66.44 93 GLY A O 1
ATOM 776 N N . GLN A 1 94 ? 9.669 2.779 -2.963 1.00 71.50 94 GLN A N 1
ATOM 777 C CA . GLN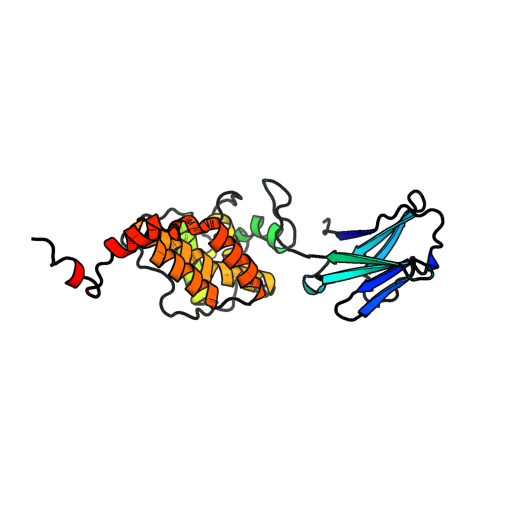 A 1 94 ? 10.860 2.197 -2.321 1.00 71.50 94 GLN A CA 1
ATOM 778 C C . GLN A 1 94 ? 11.663 3.281 -1.596 1.00 71.50 94 GLN A C 1
ATOM 780 O O . GLN A 1 94 ? 11.809 4.385 -2.120 1.00 71.50 94 GLN A O 1
ATOM 785 N N . SER A 1 95 ? 12.226 2.983 -0.424 1.00 67.38 95 SER A N 1
ATOM 786 C CA . SER A 1 95 ? 13.161 3.905 0.231 1.00 67.38 95 SER A CA 1
ATOM 787 C C . SER A 1 95 ? 14.356 4.161 -0.692 1.00 67.38 95 SER A C 1
ATOM 789 O O . SER A 1 95 ? 15.003 3.227 -1.153 1.00 67.38 95 SER A O 1
ATOM 791 N N . SER A 1 96 ? 14.640 5.431 -0.979 1.00 72.81 96 SER A N 1
ATOM 792 C CA . SER A 1 96 ? 15.837 5.848 -1.719 1.00 72.81 96 SER A CA 1
ATOM 793 C C . SER A 1 96 ? 17.021 6.132 -0.786 1.00 72.81 96 SER A C 1
ATOM 795 O O . SER A 1 96 ? 18.014 6.709 -1.219 1.00 72.81 96 SER A O 1
ATOM 797 N N . GLY A 1 97 ? 16.883 5.818 0.508 1.00 68.00 97 GLY A N 1
ATOM 798 C CA . GLY A 1 97 ? 17.803 6.181 1.582 1.00 68.00 97 GLY A CA 1
ATOM 799 C C . GLY A 1 97 ? 17.066 6.573 2.875 1.00 68.00 97 GLY A C 1
ATOM 800 O O . GLY A 1 97 ? 15.833 6.553 2.924 1.00 68.00 97 GLY A O 1
ATOM 801 N N . PRO A 1 98 ? 17.795 6.993 3.925 1.00 66.31 98 PRO A N 1
ATOM 802 C CA . PRO A 1 98 ? 17.230 7.265 5.255 1.00 66.31 98 PRO A CA 1
ATOM 803 C C . PRO A 1 98 ? 16.237 8.441 5.309 1.00 66.31 98 PRO A C 1
ATOM 805 O O . PRO A 1 98 ? 15.566 8.631 6.324 1.00 66.31 98 PRO A O 1
ATOM 808 N N . HIS A 1 99 ? 16.151 9.246 4.246 1.00 68.19 99 HIS A N 1
ATOM 809 C CA . HIS A 1 99 ? 15.374 10.491 4.210 1.00 68.19 99 HIS A CA 1
ATOM 810 C C . HIS A 1 99 ? 14.455 10.625 2.993 1.00 68.19 99 HIS A C 1
ATOM 812 O O . HIS A 1 99 ? 13.915 11.706 2.757 1.00 68.19 99 HIS A O 1
ATOM 818 N N . GLY A 1 100 ? 14.302 9.574 2.186 1.00 71.31 100 GLY A N 1
ATOM 819 C CA . GLY A 1 100 ? 13.564 9.691 0.937 1.00 71.31 100 GLY A CA 1
ATOM 820 C C . GLY A 1 100 ? 12.884 8.407 0.509 1.00 71.31 100 GLY A C 1
ATOM 821 O O . GLY A 1 100 ? 13.353 7.300 0.772 1.00 71.31 100 GLY A O 1
ATOM 822 N N . PHE A 1 101 ? 11.770 8.587 -0.190 1.00 79.94 101 PHE A N 1
ATOM 823 C CA . PHE A 1 101 ? 11.159 7.550 -0.999 1.00 79.94 101 PHE A CA 1
ATOM 824 C C . PHE A 1 101 ? 11.368 7.880 -2.480 1.00 79.94 101 PHE A C 1
ATOM 826 O O . PHE A 1 101 ? 11.385 9.040 -2.898 1.00 79.94 101 PHE A O 1
ATOM 833 N N . SER A 1 102 ? 11.526 6.835 -3.274 1.00 78.69 102 SER A N 1
ATOM 834 C CA . SER A 1 102 ? 11.595 6.865 -4.729 1.00 78.69 102 SER A CA 1
ATOM 835 C C . SER A 1 102 ? 10.208 6.664 -5.344 1.00 78.69 102 SER A C 1
ATOM 837 O O . SER A 1 102 ? 9.233 6.386 -4.648 1.00 78.69 102 SER A O 1
ATOM 839 N N . GLY A 1 103 ? 10.127 6.814 -6.666 1.00 74.56 103 GLY A N 1
ATOM 840 C CA . GLY A 1 103 ? 8.869 6.748 -7.406 1.00 74.56 103 GLY A CA 1
ATOM 841 C C . GLY A 1 103 ? 8.021 8.020 -7.285 1.00 74.56 103 GLY A C 1
ATOM 842 O O . GLY A 1 103 ? 8.451 9.015 -6.691 1.00 74.56 103 GLY A O 1
ATOM 843 N N . LEU A 1 104 ? 6.867 8.037 -7.954 1.00 79.19 104 LEU A N 1
ATOM 844 C CA . LEU A 1 104 ? 6.015 9.225 -8.049 1.00 79.19 104 LEU A CA 1
ATOM 845 C C . LEU A 1 104 ? 5.284 9.468 -6.730 1.00 79.19 104 LEU A C 1
ATOM 847 O O . LEU A 1 104 ? 5.321 10.583 -6.209 1.00 79.19 104 LEU A O 1
ATOM 851 N N . ILE A 1 105 ? 4.691 8.415 -6.162 1.00 84.50 105 ILE A N 1
ATOM 852 C CA . ILE A 1 105 ? 3.995 8.482 -4.874 1.00 84.50 105 ILE A CA 1
ATOM 853 C C . ILE A 1 105 ? 4.995 8.821 -3.775 1.00 84.50 105 ILE A C 1
ATOM 855 O O . ILE A 1 105 ? 4.776 9.771 -3.025 1.00 84.50 105 ILE A O 1
ATOM 859 N N . GLY A 1 106 ? 6.122 8.104 -3.714 1.00 84.19 106 GLY A N 1
ATOM 860 C CA . GLY A 1 106 ? 7.129 8.305 -2.673 1.00 84.19 106 GLY A CA 1
ATOM 861 C C . GLY A 1 106 ? 7.638 9.748 -2.588 1.00 84.19 106 GLY A C 1
ATOM 862 O O . GLY A 1 106 ? 7.693 10.324 -1.500 1.00 84.19 106 GLY A O 1
ATOM 863 N N . LYS A 1 107 ? 7.934 10.364 -3.738 1.00 84.56 107 LYS A N 1
ATOM 864 C CA . LYS A 1 107 ? 8.344 11.776 -3.808 1.00 84.56 107 LYS A CA 1
ATOM 865 C C . LYS A 1 107 ? 7.210 12.726 -3.419 1.00 84.56 107 LYS A C 1
ATOM 867 O O . LYS A 1 107 ? 7.444 13.681 -2.681 1.00 84.56 107 LYS A O 1
ATOM 872 N N . ALA A 1 108 ? 5.982 12.450 -3.858 1.00 87.19 108 ALA A N 1
ATOM 873 C CA . ALA A 1 108 ? 4.821 13.286 -3.553 1.00 87.19 108 ALA A CA 1
ATOM 874 C C . ALA A 1 108 ? 4.477 13.323 -2.050 1.00 87.19 108 ALA A C 1
ATOM 876 O O . ALA A 1 108 ? 3.958 14.328 -1.559 1.00 87.19 108 ALA A O 1
ATOM 877 N N . LEU A 1 109 ? 4.819 12.278 -1.283 1.00 88.31 109 LEU A N 1
ATOM 878 C CA . LEU A 1 109 ? 4.591 12.253 0.168 1.00 88.31 109 LEU A CA 1
ATOM 879 C C . LEU A 1 109 ? 5.327 13.371 0.917 1.00 88.31 109 LEU A C 1
ATOM 881 O O . LEU A 1 109 ? 4.832 13.815 1.956 1.00 88.31 109 LEU A O 1
ATOM 885 N N . ALA A 1 110 ? 6.477 13.847 0.428 1.00 84.81 110 ALA A N 1
ATOM 886 C CA . ALA A 1 110 ? 7.231 14.925 1.076 1.00 84.81 110 ALA A CA 1
ATOM 887 C C . ALA A 1 110 ? 6.450 16.254 1.070 1.00 84.81 110 ALA A C 1
ATOM 889 O O . ALA A 1 110 ? 6.380 16.950 2.090 1.00 84.81 110 ALA A O 1
ATOM 890 N N . ASP A 1 111 ? 5.771 16.542 -0.040 1.00 86.69 111 ASP A N 1
ATOM 891 C CA . ASP A 1 111 ? 5.107 17.820 -0.306 1.00 86.69 111 ASP A CA 1
ATOM 892 C C . ASP A 1 111 ? 3.574 17.771 -0.203 1.00 86.69 111 ASP A C 1
ATOM 894 O O . ASP A 1 111 ? 2.926 18.802 -0.360 1.00 86.69 111 ASP A O 1
ATOM 898 N N . CYS A 1 112 ? 2.978 16.622 0.136 1.00 87.44 112 CYS A N 1
ATOM 899 C CA . CYS A 1 112 ? 1.516 16.449 0.215 1.00 87.44 112 CYS A CA 1
ATOM 900 C C . CYS A 1 112 ? 0.783 17.480 1.102 1.00 87.44 112 CYS A C 1
ATOM 902 O O . CYS A 1 112 ? -0.378 17.789 0.863 1.00 87.44 112 CYS A O 1
ATOM 904 N N . HIS A 1 113 ? 1.453 18.042 2.111 1.00 83.94 113 HIS A N 1
ATOM 905 C CA . HIS A 1 113 ? 0.902 19.072 2.998 1.00 83.94 113 HIS A CA 1
ATOM 906 C C . HIS A 1 113 ? 0.677 20.425 2.305 1.00 83.94 113 HIS A C 1
ATOM 908 O O . HIS A 1 113 ? -0.137 21.211 2.775 1.00 83.94 113 HIS A O 1
ATOM 914 N N . LYS A 1 114 ? 1.377 20.696 1.196 1.00 86.75 114 LYS A N 1
ATOM 915 C CA . LYS A 1 114 ? 1.217 21.925 0.400 1.00 86.75 114 LYS A CA 1
ATOM 916 C C . LYS A 1 114 ? -0.037 21.894 -0.474 1.00 86.75 114 LYS A C 1
ATOM 918 O O . LYS A 1 114 ? -0.433 22.922 -1.008 1.00 86.75 114 LYS A O 1
ATOM 923 N N . GLN A 1 115 ? -0.627 20.715 -0.660 1.00 85.31 115 GLN A N 1
ATOM 924 C CA . GLN A 1 115 ? -1.801 20.528 -1.498 1.00 85.31 115 GLN A CA 1
ATOM 925 C C . GLN A 1 115 ? -3.071 20.611 -0.646 1.00 85.31 115 GLN A C 1
ATOM 927 O O . GLN A 1 115 ? -3.147 20.065 0.466 1.00 85.31 115 GLN A O 1
ATOM 932 N N . THR A 1 116 ? -4.073 21.307 -1.175 1.00 85.94 116 THR A N 1
ATOM 933 C CA . THR A 1 116 ? -5.391 21.409 -0.556 1.00 85.94 116 THR A CA 1
ATOM 934 C C . THR A 1 116 ? -6.227 20.170 -0.890 1.00 85.94 116 THR A C 1
ATOM 936 O O . THR A 1 116 ? -6.095 19.618 -1.984 1.00 85.94 116 THR A O 1
ATOM 939 N N . PRO A 1 117 ? -7.079 19.695 0.038 1.00 86.12 117 PRO A N 1
ATOM 940 C CA . PRO A 1 117 ? -8.039 18.642 -0.267 1.00 86.12 117 PRO A CA 1
ATOM 941 C C . PRO A 1 117 ? -8.941 19.059 -1.436 1.00 86.12 117 PRO A C 1
ATOM 943 O O . PRO A 1 117 ? -9.420 20.193 -1.478 1.00 86.12 117 PRO A O 1
ATOM 946 N N . THR A 1 118 ? -9.169 18.145 -2.373 1.00 88.44 118 THR A N 1
ATOM 947 C CA . THR A 1 118 ? -10.075 18.329 -3.515 1.00 88.44 118 THR A CA 1
ATOM 948 C C . THR A 1 118 ? -11.254 17.358 -3.401 1.00 88.44 118 THR A C 1
ATOM 950 O O . THR A 1 118 ? -11.436 16.717 -2.367 1.00 88.44 118 THR A O 1
ATOM 953 N N . LYS A 1 119 ? -12.115 17.267 -4.421 1.00 89.44 119 LYS A N 1
ATOM 954 C CA . LYS A 1 119 ? -13.179 16.255 -4.448 1.00 89.44 119 LYS A CA 1
ATOM 955 C C . LYS A 1 119 ? -12.544 14.873 -4.648 1.00 89.44 119 LYS A C 1
ATOM 957 O O . LYS A 1 119 ? -11.872 14.664 -5.653 1.00 89.44 119 LYS A O 1
ATOM 962 N N . PHE A 1 120 ? -12.783 13.947 -3.721 1.00 91.94 120 PHE A N 1
ATOM 963 C CA . PHE A 1 120 ? -12.271 12.574 -3.762 1.00 91.94 120 PHE A CA 1
ATOM 964 C C . PHE A 1 120 ? -13.405 11.552 -3.594 1.00 91.94 120 PHE A C 1
ATOM 966 O O . PHE A 1 120 ? -14.501 11.885 -3.146 1.00 91.94 120 PHE A O 1
ATOM 973 N N . GLU A 1 121 ? -13.149 10.303 -3.981 1.00 92.56 121 GLU A N 1
ATOM 974 C CA . GLU A 1 121 ? -14.096 9.194 -3.816 1.00 92.56 121 GLU A CA 1
ATOM 975 C C . GLU A 1 121 ? -14.024 8.643 -2.378 1.00 92.56 121 GLU A C 1
ATOM 977 O O . GLU A 1 121 ? -12.921 8.442 -1.869 1.00 92.56 121 GLU A O 1
ATOM 982 N N . PRO A 1 122 ? -15.154 8.368 -1.702 1.00 94.06 122 PRO A N 1
ATOM 983 C CA . PRO A 1 122 ? -15.124 7.740 -0.385 1.00 94.06 122 PRO A CA 1
ATOM 984 C C . PRO A 1 122 ? -14.509 6.337 -0.446 1.00 94.06 122 PRO A C 1
ATOM 986 O O . PRO A 1 122 ? -14.801 5.536 -1.339 1.00 94.06 122 PRO A O 1
ATOM 989 N N . ILE A 1 123 ? -13.696 6.008 0.556 1.00 93.19 123 ILE A N 1
ATOM 990 C CA . ILE A 1 123 ? -13.206 4.650 0.783 1.00 93.19 123 ILE A CA 1
ATOM 991 C C . ILE A 1 123 ? -14.292 3.881 1.528 1.00 93.19 123 ILE A C 1
ATOM 993 O O . ILE A 1 123 ? -14.431 3.993 2.745 1.00 93.19 123 ILE A O 1
ATOM 997 N N . ILE A 1 124 ? -15.060 3.093 0.781 1.00 89.81 124 ILE A N 1
ATOM 998 C CA . ILE A 1 124 ? -16.148 2.287 1.333 1.00 89.81 124 ILE A CA 1
ATOM 999 C C . ILE A 1 124 ? -15.563 1.226 2.270 1.00 89.81 124 ILE A C 1
ATOM 1001 O O . ILE A 1 124 ? -14.751 0.392 1.859 1.00 89.81 124 ILE A O 1
ATOM 1005 N N . SER A 1 125 ? -15.982 1.277 3.533 1.00 82.44 125 SER A N 1
ATOM 1006 C CA . SER A 1 125 ? -15.658 0.254 4.520 1.00 82.44 125 SER A CA 1
ATOM 1007 C C . SER A 1 125 ? -16.590 -0.948 4.346 1.00 82.44 125 SER A C 1
ATOM 1009 O O . SER A 1 125 ? -17.802 -0.753 4.265 1.00 82.44 125 SER A O 1
ATOM 1011 N N . PRO A 1 126 ? -16.065 -2.184 4.329 1.00 78.50 126 PRO A N 1
ATOM 1012 C CA . PRO A 1 126 ? -16.889 -3.390 4.352 1.00 78.50 126 PRO A CA 1
ATOM 1013 C C . PRO A 1 126 ? -17.492 -3.676 5.740 1.00 78.50 126 PRO A C 1
ATOM 1015 O O . PRO A 1 126 ? -18.336 -4.554 5.865 1.00 78.50 126 PRO A O 1
ATOM 1018 N N . VAL A 1 127 ? -17.065 -2.943 6.776 1.00 76.12 127 VAL A N 1
ATOM 1019 C CA . VAL A 1 127 ? -17.515 -3.097 8.167 1.00 76.12 127 VAL A CA 1
ATOM 1020 C C . VAL A 1 127 ? -18.128 -1.784 8.657 1.00 76.12 127 VAL A C 1
ATOM 1022 O O . VAL A 1 127 ? -17.526 -0.723 8.473 1.00 76.12 127 VAL A O 1
ATOM 1025 N N . GLU A 1 128 ? -19.295 -1.851 9.306 1.00 69.88 128 GLU A N 1
ATOM 1026 C CA . GLU A 1 128 ? -20.009 -0.672 9.831 1.00 69.88 128 GLU A CA 1
ATOM 1027 C C . GLU A 1 128 ? -19.215 0.063 10.921 1.00 69.88 128 GLU A C 1
ATOM 1029 O O . GLU A 1 128 ? -19.141 1.292 10.923 1.00 69.88 128 GLU A O 1
ATOM 1034 N N . VAL A 1 129 ? -18.574 -0.682 11.830 1.00 74.44 129 VAL A N 1
ATOM 1035 C CA . VAL A 1 129 ? -17.762 -0.126 12.921 1.00 74.44 129 VAL A CA 1
ATOM 1036 C C . VAL A 1 129 ? -16.297 -0.470 12.704 1.00 74.44 129 VAL A C 1
ATOM 1038 O O . VAL A 1 129 ? -15.832 -1.563 13.019 1.00 74.44 129 VAL A O 1
ATOM 1041 N N . LEU A 1 130 ? -15.561 0.500 12.170 1.00 78.69 130 LEU A N 1
ATOM 1042 C CA . LEU A 1 130 ? -14.156 0.322 11.820 1.00 78.69 130 LEU A CA 1
ATOM 1043 C C . LEU A 1 130 ? -13.193 0.683 12.964 1.00 78.69 130 LEU A C 1
ATOM 1045 O O . LEU A 1 130 ? -12.101 0.128 13.060 1.00 78.69 130 LEU A O 1
ATOM 1049 N N . PHE A 1 131 ? -13.582 1.606 13.847 1.00 84.19 131 PHE A N 1
ATOM 1050 C CA . PHE A 1 131 ? -12.721 2.097 14.923 1.00 84.19 131 PHE A CA 1
ATOM 1051 C C . PHE A 1 131 ? -13.327 1.847 16.307 1.00 84.19 131 PHE A C 1
ATOM 1053 O O . PHE A 1 131 ? -14.534 2.022 16.472 1.00 84.19 131 PHE A O 1
ATOM 1060 N N . PRO A 1 132 ? -12.503 1.492 17.312 1.00 83.00 132 PRO A N 1
ATOM 1061 C CA . PRO A 1 132 ? -12.958 1.382 18.694 1.00 83.00 132 PRO A CA 1
ATOM 1062 C C . PRO A 1 132 ? -13.316 2.755 19.283 1.00 83.00 132 PRO A C 1
ATOM 1064 O O . PRO A 1 132 ? -12.893 3.796 18.769 1.00 83.00 132 PRO A O 1
ATOM 1067 N N . ASP A 1 133 ? -14.054 2.751 20.396 1.00 81.25 133 ASP A N 1
ATOM 1068 C CA . ASP A 1 133 ? -14.246 3.953 21.207 1.00 81.25 133 ASP A CA 1
ATOM 1069 C C . ASP A 1 133 ? -12.906 4.391 21.824 1.00 81.25 133 ASP A C 1
ATOM 1071 O O . ASP A 1 133 ? -12.235 3.624 22.517 1.00 81.25 133 ASP A O 1
ATOM 1075 N N . LEU A 1 134 ? -12.520 5.638 21.555 1.00 84.25 134 LEU A N 1
ATOM 1076 C CA . LEU A 1 134 ? -11.257 6.231 21.982 1.00 84.25 134 LEU A CA 1
ATOM 1077 C C . LEU A 1 134 ? -11.372 7.063 23.263 1.00 84.25 134 LEU A C 1
ATOM 1079 O O . LEU A 1 134 ? -10.366 7.615 23.701 1.00 84.25 134 LEU A O 1
ATOM 1083 N N . ASN A 1 135 ? -12.555 7.150 23.880 1.00 76.44 135 ASN A N 1
ATOM 1084 C CA . ASN A 1 135 ? -12.819 8.009 25.043 1.00 76.44 135 ASN A CA 1
ATOM 1085 C C . ASN A 1 135 ? -11.866 7.794 26.237 1.00 76.44 135 ASN A C 1
ATOM 1087 O O . ASN A 1 135 ? -11.754 8.662 27.097 1.00 76.44 135 ASN A O 1
ATOM 1091 N N . LYS A 1 136 ? -11.171 6.651 26.303 1.00 71.19 136 LYS A N 1
ATOM 1092 C CA . LYS A 1 136 ? -10.230 6.294 27.380 1.00 71.19 136 LYS A CA 1
ATOM 1093 C C . LYS A 1 136 ? -8.759 6.275 26.945 1.00 71.19 136 LYS A C 1
ATOM 1095 O O . LYS A 1 136 ? -7.926 5.741 27.673 1.00 71.19 136 LYS A O 1
ATOM 1100 N N . VAL A 1 137 ? -8.432 6.789 25.757 1.00 82.69 137 VAL A N 1
ATOM 1101 C CA . VAL A 1 137 ? -7.088 6.676 25.172 1.00 82.69 137 VAL A CA 1
ATOM 1102 C C . VAL A 1 137 ? -6.493 8.046 24.875 1.00 82.69 137 VAL A C 1
ATOM 1104 O O . VAL A 1 137 ? -6.989 8.791 24.031 1.00 82.69 137 VAL A O 1
ATOM 1107 N N . ASP A 1 138 ? -5.349 8.332 25.493 1.00 86.81 138 ASP A N 1
ATOM 1108 C CA . ASP A 1 138 ? -4.555 9.510 25.162 1.00 86.81 138 ASP A CA 1
ATOM 1109 C C . ASP A 1 138 ? -3.855 9.341 23.810 1.00 86.81 138 ASP A C 1
ATOM 1111 O O . ASP A 1 138 ? -3.030 8.441 23.604 1.00 86.81 138 ASP A O 1
ATOM 1115 N N . LEU A 1 139 ? -4.178 10.242 22.879 1.00 89.50 139 LEU A N 1
ATOM 1116 C CA . LEU A 1 139 ? -3.619 10.263 21.531 1.00 89.50 139 LEU A CA 1
ATOM 1117 C C . LEU A 1 139 ? -2.675 11.447 21.312 1.00 89.50 139 LEU A C 1
ATOM 1119 O O . LEU A 1 139 ? -2.994 12.595 21.638 1.00 89.50 139 LEU A O 1
ATOM 1123 N N . SER A 1 140 ? -1.540 11.174 20.665 1.00 90.56 140 SER A N 1
ATOM 1124 C CA . SER A 1 140 ? -0.647 12.216 20.150 1.00 90.56 140 SER A CA 1
ATOM 1125 C C . SER A 1 140 ? -1.295 12.992 18.997 1.00 90.56 140 SER A C 1
ATOM 1127 O O . SER A 1 140 ? -2.288 12.556 18.412 1.00 90.56 140 SER A O 1
ATOM 1129 N N . MET A 1 141 ? -0.709 14.132 18.617 1.00 91.12 141 MET A N 1
ATOM 1130 C CA . MET A 1 141 ? -1.197 14.927 17.480 1.00 91.12 141 MET A CA 1
ATOM 1131 C C . MET A 1 141 ? -1.263 14.109 16.181 1.00 91.12 141 MET A C 1
ATOM 1133 O O . MET A 1 141 ? -2.283 14.133 15.498 1.00 91.12 141 MET A O 1
ATOM 1137 N N . ASP A 1 142 ? -0.222 13.327 15.881 1.00 91.75 142 ASP A N 1
ATOM 1138 C CA . ASP A 1 142 ? -0.174 12.493 14.673 1.00 91.75 142 ASP A CA 1
ATOM 1139 C C . ASP A 1 142 ? -1.245 11.389 14.685 1.00 91.75 142 ASP A C 1
ATOM 1141 O O . ASP A 1 142 ? -1.791 11.046 13.638 1.00 91.75 142 ASP A O 1
ATOM 1145 N N . GLN A 1 143 ? -1.559 10.836 15.861 1.00 92.31 143 GLN A N 1
ATOM 1146 C CA . GLN A 1 143 ? -2.576 9.792 16.021 1.00 92.31 143 GLN A CA 1
ATOM 1147 C C . GLN A 1 143 ? -3.991 10.364 15.912 1.00 92.31 143 GLN A C 1
ATOM 1149 O O . GLN A 1 143 ? -4.835 9.772 15.244 1.00 92.31 143 GLN A O 1
ATOM 1154 N N . LYS A 1 144 ? -4.243 11.538 16.507 1.00 92.44 144 LYS A N 1
ATOM 1155 C CA . LYS A 1 144 ? -5.504 12.275 16.326 1.00 92.44 144 LYS A CA 1
ATOM 1156 C C . LYS A 1 144 ? -5.724 12.612 14.854 1.00 92.44 144 LYS A C 1
ATOM 1158 O O . LYS A 1 144 ? -6.805 12.373 14.331 1.00 92.44 144 LYS A O 1
ATOM 1163 N N . TYR A 1 145 ? -4.675 13.071 14.167 1.00 94.19 145 TYR A N 1
ATOM 1164 C CA . TYR A 1 145 ? -4.731 13.318 12.729 1.00 94.19 145 TYR A CA 1
ATOM 1165 C C . TYR A 1 145 ? -5.092 12.052 11.947 1.00 94.19 145 TYR A C 1
ATOM 1167 O O . TYR A 1 145 ? -5.979 12.113 11.101 1.00 94.19 145 TYR A O 1
ATOM 1175 N N . LEU A 1 146 ? -4.444 10.914 12.244 1.00 95.00 146 LEU A N 1
ATOM 1176 C CA . LEU A 1 146 ? -4.734 9.635 11.586 1.00 95.00 146 LEU A CA 1
ATOM 1177 C C . LEU A 1 146 ? -6.200 9.228 11.765 1.00 95.00 146 LEU A C 1
ATOM 1179 O O . LEU A 1 146 ? -6.843 8.793 10.812 1.00 95.00 146 LEU A O 1
ATOM 1183 N N . TYR A 1 147 ? -6.726 9.374 12.979 1.00 92.94 147 TYR A N 1
ATOM 1184 C CA . TYR A 1 147 ? -8.114 9.049 13.282 1.00 92.94 147 TYR A CA 1
ATOM 1185 C C . TYR A 1 147 ? -9.092 9.937 12.502 1.00 92.94 147 TYR A C 1
ATOM 1187 O O . TYR A 1 147 ? -9.984 9.431 11.817 1.00 92.94 147 TYR A O 1
ATOM 1195 N N . ASP A 1 148 ? -8.880 11.254 12.546 1.00 93.12 148 ASP A N 1
ATOM 1196 C CA . ASP A 1 148 ? -9.722 12.233 11.858 1.00 93.12 148 ASP A CA 1
ATOM 1197 C C . ASP A 1 148 ? -9.695 12.022 10.339 1.00 93.12 148 ASP A C 1
ATOM 1199 O O . ASP A 1 148 ? -10.746 11.968 9.698 1.00 93.12 148 ASP A O 1
ATOM 1203 N N . ILE A 1 149 ? -8.505 11.844 9.750 1.00 94.88 149 ILE A N 1
ATOM 1204 C CA . ILE A 1 149 ? -8.387 11.649 8.302 1.00 94.88 149 ILE A CA 1
ATOM 1205 C C . ILE A 1 149 ? -9.009 10.325 7.856 1.00 94.88 149 ILE A C 1
ATOM 1207 O O . ILE A 1 149 ? -9.613 10.285 6.789 1.00 94.88 149 ILE A O 1
ATOM 1211 N N . CYS A 1 150 ? -8.938 9.264 8.668 1.00 94.31 150 CYS A N 1
ATOM 1212 C CA . CYS A 1 150 ? -9.612 8.003 8.358 1.00 94.31 150 CYS A CA 1
ATOM 1213 C C . CYS A 1 150 ? -11.140 8.162 8.312 1.00 94.31 150 CYS A C 1
ATOM 1215 O O . CYS A 1 150 ? -11.790 7.621 7.416 1.00 94.31 150 CYS A O 1
ATOM 1217 N N . LYS A 1 151 ? -11.726 8.945 9.228 1.00 91.00 151 LYS A N 1
ATOM 1218 C CA . LYS A 1 151 ? -13.161 9.282 9.182 1.00 91.00 151 LYS A CA 1
ATOM 1219 C C . LYS A 1 151 ? -13.524 10.108 7.948 1.00 91.00 151 LYS A C 1
ATOM 1221 O O . LYS A 1 151 ? -14.559 9.878 7.334 1.00 91.00 151 LYS A O 1
ATOM 1226 N N . ILE A 1 152 ? -12.658 11.041 7.560 1.00 92.75 152 ILE A N 1
ATOM 1227 C CA . ILE A 1 152 ? -12.853 11.883 6.373 1.00 92.75 152 ILE A CA 1
ATOM 1228 C C . ILE A 1 152 ? -12.835 11.047 5.092 1.00 92.75 152 ILE A C 1
ATOM 1230 O O . ILE A 1 152 ? -13.751 11.156 4.278 1.00 92.75 152 ILE A O 1
ATOM 1234 N N . VAL A 1 153 ? -11.827 10.184 4.917 1.00 94.38 153 VAL A N 1
ATOM 1235 C CA . VAL A 1 153 ? -11.708 9.368 3.695 1.00 94.38 153 VAL A CA 1
ATOM 1236 C C . VAL A 1 153 ? -12.813 8.329 3.579 1.00 94.38 153 VAL A C 1
ATOM 1238 O O . VAL A 1 153 ? -13.235 8.036 2.468 1.00 94.38 153 VAL A O 1
ATOM 1241 N N . THR A 1 154 ? -13.305 7.796 4.699 1.00 91.88 154 THR A N 1
ATOM 1242 C CA . THR A 1 154 ? -14.420 6.836 4.699 1.00 91.88 154 THR A CA 1
ATOM 1243 C C . THR A 1 154 ? -15.764 7.514 4.440 1.00 91.88 154 THR A C 1
ATOM 1245 O O . THR A 1 154 ? -16.576 6.972 3.696 1.00 91.88 154 THR A O 1
ATOM 1248 N N . LYS A 1 155 ? -15.986 8.724 4.975 1.00 89.81 155 LYS A N 1
ATOM 1249 C CA . LYS A 1 155 ? -17.201 9.511 4.709 1.00 89.81 155 LYS A CA 1
ATOM 1250 C C . LYS A 1 155 ? -17.234 10.109 3.295 1.00 89.81 155 LYS A C 1
ATOM 1252 O O . LYS A 1 155 ? -18.311 10.277 2.737 1.00 89.81 155 LYS A O 1
ATOM 1257 N N . GLY A 1 156 ? -16.077 10.439 2.717 1.00 90.31 156 GLY A N 1
ATOM 1258 C CA . GLY A 1 156 ? -15.990 11.088 1.400 1.00 90.31 156 GLY A CA 1
ATOM 1259 C C . GLY A 1 156 ? -16.054 12.616 1.434 1.00 90.31 156 GLY A C 1
ATOM 1260 O O . GLY A 1 156 ? -16.143 13.246 0.386 1.00 90.31 156 GLY A O 1
ATOM 1261 N N . GLU A 1 157 ? -16.019 13.229 2.620 1.00 88.50 157 GLU A N 1
ATOM 1262 C CA . GLU A 1 157 ? -16.186 14.674 2.790 1.00 88.50 157 GLU A CA 1
ATOM 1263 C C . GLU A 1 157 ? -15.128 15.241 3.735 1.00 88.50 157 GLU A C 1
ATOM 1265 O O . GLU A 1 157 ? -15.006 14.811 4.884 1.00 88.50 157 GLU A O 1
ATOM 1270 N N . SER A 1 158 ? -14.384 16.245 3.263 1.00 89.44 158 SER A N 1
ATOM 1271 C CA . SER A 1 158 ? -13.423 16.982 4.085 1.00 89.44 158 SER A CA 1
ATOM 1272 C C . SER A 1 158 ? -14.086 18.210 4.717 1.00 89.44 158 SER A C 1
ATOM 1274 O O . SER A 1 158 ? -14.578 19.066 3.980 1.00 89.44 158 SER A O 1
ATOM 1276 N N . PRO A 1 159 ? -14.042 18.369 6.053 1.00 90.75 159 PRO A N 1
ATOM 1277 C CA . PRO A 1 159 ? -14.462 19.596 6.715 1.00 90.75 159 PRO A CA 1
ATOM 1278 C C . PRO A 1 159 ? -13.663 20.816 6.226 1.00 90.75 159 PRO A C 1
ATOM 1280 O O . PRO A 1 159 ? -12.472 20.676 5.901 1.00 90.75 159 PRO A O 1
ATOM 1283 N N . PRO A 1 160 ? -14.263 22.022 6.238 1.00 86.94 160 PRO A N 1
ATOM 1284 C CA . PRO A 1 160 ? -13.531 23.266 6.014 1.00 86.94 160 PRO A CA 1
ATOM 1285 C C . PRO A 1 160 ? -12.352 23.393 6.992 1.00 86.94 160 PRO A C 1
ATOM 1287 O O . PRO A 1 160 ? -12.471 23.042 8.166 1.00 86.94 160 PRO A O 1
ATOM 1290 N N . GLY A 1 161 ? -11.195 23.855 6.515 1.00 85.81 161 GLY A N 1
ATOM 1291 C CA . GLY A 1 161 ? -9.995 24.051 7.342 1.00 85.81 161 GLY A CA 1
ATOM 1292 C C . GLY A 1 161 ? -9.218 22.776 7.709 1.00 85.81 161 GLY A C 1
ATOM 1293 O O . GLY A 1 161 ? -8.115 22.859 8.247 1.00 85.81 161 GLY A O 1
ATOM 1294 N N . PHE A 1 162 ? -9.706 21.572 7.369 1.00 88.69 162 PHE A N 1
ATOM 1295 C CA . PHE A 1 162 ? -8.888 20.353 7.508 1.00 88.69 162 PHE A CA 1
ATOM 1296 C C . PHE A 1 162 ? -7.633 20.406 6.616 1.00 88.69 162 PHE A C 1
ATOM 1298 O O . PHE A 1 162 ? -6.588 19.831 6.933 1.00 88.69 162 PHE A O 1
ATOM 1305 N N . GLY A 1 163 ? -7.718 21.152 5.511 1.00 86.12 163 GLY A N 1
ATOM 1306 C CA . GLY A 1 163 ? -6.597 21.493 4.642 1.00 86.12 163 GLY A CA 1
ATOM 1307 C C . GLY A 1 163 ? -5.409 22.111 5.386 1.00 86.12 163 GLY A C 1
ATOM 1308 O O . GLY A 1 163 ? -4.268 21.767 5.099 1.00 86.12 163 GLY A O 1
ATOM 1309 N N . ASP A 1 164 ? -5.654 22.927 6.398 1.00 88.25 164 ASP A N 1
ATOM 1310 C CA . ASP A 1 164 ? -4.590 23.690 7.057 1.00 88.25 164 ASP A CA 1
ATOM 1311 C C . ASP A 1 164 ? -3.860 22.872 8.134 1.00 88.25 164 ASP A C 1
ATOM 1313 O O . ASP A 1 164 ? -2.782 23.239 8.606 1.00 88.25 164 ASP A O 1
ATOM 1317 N N . ARG A 1 165 ? -4.421 21.718 8.519 1.00 90.25 165 ARG A N 1
ATOM 1318 C CA . ARG A 1 165 ? -3.808 20.821 9.500 1.00 90.25 165 ARG A CA 1
ATOM 1319 C C . ARG A 1 165 ? -2.606 20.093 8.899 1.00 90.25 165 ARG A C 1
ATOM 1321 O O . ARG A 1 165 ? -2.715 19.388 7.893 1.00 90.25 165 ARG A O 1
ATOM 1328 N N . SER A 1 166 ? -1.470 20.178 9.587 1.00 87.62 166 SER A N 1
ATOM 1329 C CA . SER A 1 166 ? -0.250 19.469 9.197 1.00 87.62 166 SER A CA 1
ATOM 1330 C C . SER A 1 166 ? -0.347 17.963 9.495 1.00 87.62 166 SER A C 1
ATOM 1332 O O . SER A 1 166 ? -0.644 17.601 10.634 1.00 87.62 166 SER A O 1
ATOM 1334 N N . PRO A 1 167 ? -0.028 17.070 8.533 1.00 87.44 167 PRO A N 1
ATOM 1335 C CA . PRO A 1 167 ? 0.008 15.616 8.743 1.00 87.44 167 PRO A CA 1
ATOM 1336 C C . PRO A 1 167 ? 1.228 15.128 9.555 1.00 87.44 167 PRO A C 1
ATOM 1338 O O . PRO A 1 167 ? 1.442 13.920 9.672 1.00 87.44 167 PRO A O 1
ATOM 1341 N N . GLY A 1 168 ? 2.054 16.049 10.069 1.00 84.44 168 GLY A N 1
ATOM 1342 C CA . GLY A 1 168 ? 3.296 15.754 10.785 1.00 84.44 168 GLY A CA 1
ATOM 1343 C C . GLY A 1 168 ? 4.523 15.661 9.867 1.00 84.44 168 GLY A C 1
ATOM 1344 O O . GLY A 1 168 ? 4.426 15.559 8.635 1.00 84.44 168 GLY A O 1
ATOM 1345 N N . LYS A 1 169 ? 5.726 15.726 10.455 1.00 84.31 169 LYS A N 1
ATOM 1346 C CA . LYS A 1 169 ? 6.990 15.547 9.716 1.00 84.31 169 LYS A CA 1
ATOM 1347 C C . LYS A 1 169 ? 7.157 14.071 9.362 1.00 84.31 169 LYS A C 1
ATOM 1349 O O . LYS A 1 169 ? 6.989 13.209 10.219 1.00 84.31 169 LYS A O 1
ATOM 1354 N N . LEU A 1 170 ? 7.505 13.790 8.107 1.00 80.19 170 LEU A N 1
ATOM 1355 C CA . LEU A 1 170 ? 7.756 12.423 7.661 1.00 80.19 170 LEU A CA 1
ATOM 1356 C C . LEU A 1 170 ? 8.907 11.818 8.476 1.00 80.19 170 LEU A C 1
ATOM 1358 O O . LEU A 1 170 ? 10.002 12.382 8.527 1.00 80.19 170 LEU A O 1
ATOM 1362 N N . ASN A 1 171 ? 8.651 10.677 9.110 1.00 75.88 171 ASN A N 1
ATOM 1363 C CA . ASN A 1 171 ? 9.652 9.905 9.830 1.00 75.88 171 ASN A CA 1
ATOM 1364 C C . ASN A 1 171 ? 9.578 8.440 9.381 1.00 75.88 171 ASN A C 1
ATOM 1366 O O . ASN A 1 171 ? 8.582 7.759 9.621 1.00 75.88 171 ASN A O 1
ATOM 1370 N N . HIS A 1 172 ? 10.655 7.952 8.764 1.00 69.88 172 HIS A N 1
ATOM 1371 C CA . HIS A 1 172 ? 10.727 6.601 8.201 1.00 69.88 172 HIS A CA 1
ATOM 1372 C C . HIS A 1 172 ? 10.665 5.483 9.254 1.00 69.88 172 HIS A C 1
ATOM 1374 O O . HIS A 1 172 ? 10.243 4.379 8.930 1.00 69.88 172 HIS A O 1
ATOM 1380 N N . ALA A 1 173 ? 11.013 5.762 10.515 1.00 66.75 173 ALA A N 1
ATOM 1381 C CA . ALA A 1 173 ? 10.862 4.814 11.621 1.00 66.75 173 ALA A CA 1
ATOM 1382 C C . ALA A 1 173 ? 9.444 4.822 12.223 1.00 66.75 173 ALA A C 1
ATOM 1384 O O . ALA A 1 173 ? 9.071 3.907 12.954 1.00 66.75 173 ALA A O 1
ATOM 1385 N N . ARG A 1 174 ? 8.636 5.856 11.941 1.00 77.62 174 ARG A N 1
ATOM 1386 C CA . ARG A 1 174 ? 7.274 6.008 12.472 1.00 77.62 174 ARG A CA 1
ATOM 1387 C C . ARG A 1 174 ? 6.253 5.948 11.352 1.00 77.62 174 ARG A C 1
ATOM 1389 O O . ARG A 1 174 ? 5.829 6.972 10.806 1.00 77.62 174 ARG A O 1
ATOM 1396 N N . TRP A 1 175 ? 5.796 4.732 11.089 1.00 86.19 175 TRP A N 1
ATOM 1397 C CA . TRP A 1 175 ? 4.837 4.433 10.032 1.00 86.19 175 TRP A CA 1
ATOM 1398 C C . TRP A 1 175 ? 3.555 5.297 10.074 1.00 86.19 175 TRP A C 1
ATOM 1400 O O . TRP A 1 175 ? 3.083 5.705 9.018 1.00 86.19 175 TRP A O 1
ATOM 1410 N N . VAL A 1 176 ? 3.072 5.707 11.259 1.00 89.62 176 VAL A N 1
ATOM 1411 C CA . VAL A 1 176 ? 1.919 6.629 11.429 1.00 89.62 176 VAL A CA 1
ATOM 1412 C C . VAL A 1 176 ? 2.062 7.915 10.600 1.00 89.62 176 VAL A C 1
ATOM 1414 O O . VAL A 1 176 ? 1.124 8.325 9.924 1.00 89.62 176 VAL A O 1
ATOM 1417 N N . THR A 1 177 ? 3.244 8.541 10.595 1.00 89.69 177 THR A N 1
ATOM 1418 C CA . THR A 1 177 ? 3.464 9.799 9.849 1.00 89.69 177 THR A CA 1
ATOM 1419 C C . THR A 1 177 ? 3.438 9.585 8.336 1.00 89.69 177 THR A C 1
ATOM 1421 O O . THR A 1 177 ? 3.010 10.458 7.582 1.00 89.69 177 THR A O 1
ATOM 1424 N N . THR A 1 178 ? 3.854 8.399 7.885 1.00 90.25 178 THR A N 1
ATOM 1425 C CA . THR A 1 178 ? 3.776 8.005 6.476 1.00 90.25 178 THR A CA 1
ATOM 1426 C C . THR A 1 178 ? 2.323 7.731 6.092 1.00 90.25 178 THR A C 1
ATOM 1428 O O . THR A 1 178 ? 1.855 8.257 5.087 1.00 90.25 178 THR A O 1
ATOM 1431 N N . ALA A 1 179 ? 1.578 7.007 6.932 1.00 93.56 179 ALA A N 1
ATOM 1432 C CA . ALA A 1 179 ? 0.151 6.741 6.755 1.00 93.56 179 ALA A CA 1
ATOM 1433 C C . ALA A 1 179 ? -0.685 8.031 6.646 1.00 93.56 179 ALA A C 1
ATOM 1435 O O . ALA A 1 179 ? -1.473 8.173 5.708 1.00 93.56 179 ALA A O 1
ATOM 1436 N N . ASN A 1 180 ? -0.448 9.009 7.529 1.00 94.94 180 ASN A N 1
ATOM 1437 C CA . ASN A 1 180 ? -1.088 10.329 7.464 1.00 94.94 180 ASN A CA 1
ATOM 1438 C C . ASN A 1 180 ? 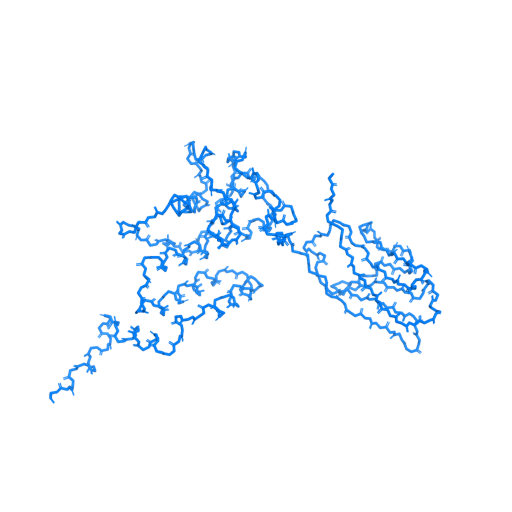-0.854 11.008 6.114 1.00 94.94 180 ASN A C 1
ATOM 1440 O O . ASN A 1 180 ? -1.783 11.530 5.503 1.00 94.94 180 ASN A O 1
ATOM 1444 N N . ARG A 1 181 ? 0.391 10.982 5.631 1.00 93.69 181 ARG A N 1
ATOM 1445 C CA . ARG A 1 181 ? 0.783 11.610 4.365 1.00 93.69 181 ARG A CA 1
ATOM 1446 C C . ARG A 1 181 ? 0.225 10.882 3.143 1.00 93.69 181 ARG A C 1
ATOM 1448 O O . ARG A 1 181 ? -0.134 11.547 2.178 1.00 93.69 181 ARG A O 1
ATOM 1455 N N . VAL A 1 182 ? 0.092 9.555 3.194 1.00 94.31 182 VAL A N 1
ATOM 1456 C CA . VAL A 1 182 ? -0.566 8.755 2.144 1.00 94.31 182 VAL A CA 1
ATOM 1457 C C . VAL A 1 182 ? -2.032 9.158 2.007 1.00 94.31 182 VAL A C 1
ATOM 1459 O O . VAL A 1 182 ? -2.468 9.501 0.909 1.00 94.31 182 VAL A O 1
ATOM 1462 N N . LEU A 1 183 ? -2.783 9.183 3.114 1.00 95.69 183 LEU A N 1
ATOM 1463 C CA . LEU A 1 183 ? -4.187 9.606 3.085 1.00 95.69 183 LEU A CA 1
ATOM 1464 C C . LEU A 1 183 ? -4.328 11.084 2.713 1.00 95.69 183 LEU A C 1
ATOM 1466 O O . LEU A 1 183 ? -5.249 11.452 1.988 1.00 95.69 183 LEU A O 1
ATOM 1470 N N . ARG A 1 184 ? -3.382 11.927 3.142 1.00 95.12 184 ARG A N 1
ATOM 1471 C CA . ARG A 1 184 ? -3.371 13.342 2.773 1.00 95.12 184 ARG A CA 1
ATOM 1472 C C . ARG A 1 184 ? -3.157 13.553 1.276 1.00 95.12 184 ARG A C 1
ATOM 1474 O O . ARG A 1 184 ? -3.829 14.385 0.676 1.00 95.12 184 ARG A O 1
ATOM 1481 N N . LEU A 1 185 ? -2.245 12.794 0.676 1.00 94.31 185 LEU A N 1
ATOM 1482 C CA . LEU A 1 185 ? -2.020 12.812 -0.765 1.00 94.31 185 LEU A CA 1
ATOM 1483 C C . LEU A 1 185 ? -3.252 12.304 -1.528 1.00 94.31 185 LEU A C 1
ATOM 1485 O O . LEU A 1 185 ? -3.595 12.863 -2.564 1.00 94.31 185 LEU A O 1
ATOM 1489 N N . TYR A 1 186 ? -3.935 11.283 -1.002 1.00 95.25 186 TYR A N 1
ATOM 1490 C CA . TYR A 1 186 ? -5.157 10.745 -1.599 1.00 95.25 186 TYR A CA 1
ATOM 1491 C C . TYR A 1 186 ? -6.274 11.791 -1.691 1.00 95.25 186 TYR A C 1
ATOM 1493 O O . TYR A 1 186 ? -6.773 12.036 -2.784 1.00 95.25 186 TYR A O 1
ATOM 1501 N N . ILE A 1 187 ? -6.611 12.468 -0.586 1.00 94.44 187 ILE A N 1
ATOM 1502 C CA . ILE A 1 187 ? -7.682 13.486 -0.585 1.00 94.44 187 ILE A CA 1
ATOM 1503 C C . ILE A 1 187 ? -7.328 14.746 -1.383 1.00 94.44 187 ILE A C 1
ATOM 1505 O O . ILE A 1 187 ? -8.213 15.512 -1.752 1.00 94.44 187 ILE A O 1
ATOM 1509 N N . ALA A 1 188 ? -6.040 14.998 -1.618 1.00 92.12 188 ALA A N 1
ATOM 1510 C CA . ALA A 1 188 ? -5.572 16.126 -2.417 1.00 92.12 188 ALA A CA 1
ATOM 1511 C C . ALA A 1 188 ? -5.526 15.813 -3.923 1.00 92.12 188 ALA A C 1
ATOM 1513 O O . ALA A 1 188 ? -5.424 16.728 -4.739 1.00 92.12 188 ALA A O 1
ATOM 1514 N N . SER A 1 189 ? -5.626 14.540 -4.312 1.00 89.88 189 SER A N 1
ATOM 1515 C CA . SER A 1 189 ? -5.547 14.113 -5.706 1.00 89.88 189 SER A CA 1
ATOM 1516 C C . SER A 1 189 ? -6.939 14.004 -6.328 1.00 89.88 189 SER A C 1
ATOM 1518 O O . SER A 1 189 ? -7.743 13.174 -5.919 1.00 89.88 189 SER A O 1
ATOM 1520 N N . SER A 1 190 ? -7.207 14.801 -7.366 1.00 85.62 190 SER A N 1
ATOM 1521 C CA . SER A 1 190 ? -8.466 14.742 -8.127 1.00 85.62 190 SER A CA 1
ATOM 1522 C C . SER A 1 190 ? -8.599 13.476 -8.982 1.00 85.62 190 SER A C 1
ATOM 1524 O O . SER A 1 190 ? -9.700 13.078 -9.349 1.00 85.62 190 SER A O 1
ATOM 1526 N N . SER A 1 191 ? -7.472 12.847 -9.317 1.00 85.69 191 SER A N 1
ATOM 1527 C CA . SER A 1 191 ? -7.383 11.622 -10.118 1.00 85.69 191 SER A CA 1
ATOM 1528 C C . SER A 1 191 ? -6.288 10.711 -9.544 1.00 85.69 191 SER A C 1
ATOM 1530 O O . SER A 1 191 ? -5.211 10.570 -10.129 1.00 85.69 191 SER A O 1
ATOM 1532 N N . PRO A 1 192 ? -6.519 10.116 -8.357 1.00 88.62 192 PRO A N 1
ATOM 1533 C CA . PRO A 1 192 ? -5.512 9.299 -7.700 1.00 88.62 192 PRO A CA 1
ATOM 1534 C C . PRO A 1 192 ? -5.253 8.032 -8.513 1.00 88.62 192 PRO A C 1
ATOM 1536 O O . PRO A 1 192 ? -6.189 7.385 -8.990 1.00 88.62 192 PRO A O 1
ATOM 1539 N N . SER A 1 193 ? -3.980 7.656 -8.638 1.00 86.56 193 SER A N 1
ATOM 1540 C CA . SER A 1 193 ? -3.598 6.410 -9.300 1.00 86.56 193 SER A CA 1
ATOM 1541 C C . SER A 1 193 ? -4.117 5.191 -8.533 1.00 86.56 193 SER A C 1
ATOM 1543 O O . SER A 1 193 ? -4.308 5.252 -7.316 1.00 86.56 193 SER A O 1
ATOM 1545 N N . ASP A 1 194 ? -4.280 4.055 -9.213 1.00 85.12 194 ASP A N 1
ATOM 1546 C CA . ASP A 1 194 ? -4.739 2.814 -8.571 1.00 85.12 194 ASP A CA 1
ATOM 1547 C C . ASP A 1 194 ? -3.837 2.396 -7.403 1.00 85.12 194 ASP A C 1
ATOM 1549 O O . ASP A 1 194 ? -4.311 1.906 -6.385 1.00 85.12 194 ASP A O 1
ATOM 1553 N N . GLN A 1 195 ? -2.534 2.674 -7.491 1.00 83.75 195 GLN A N 1
ATOM 1554 C CA . GLN A 1 195 ? -1.587 2.378 -6.415 1.00 83.75 195 GLN A CA 1
ATOM 1555 C C . GLN A 1 195 ? -1.811 3.273 -5.194 1.00 83.75 195 GLN A C 1
ATOM 1557 O O . GLN A 1 195 ? -1.702 2.806 -4.061 1.00 83.75 195 GLN A O 1
ATOM 1562 N N . LEU A 1 196 ? -2.129 4.553 -5.409 1.00 89.00 196 LEU A N 1
ATOM 1563 C CA . LEU A 1 196 ? -2.477 5.454 -4.315 1.00 89.00 196 LEU A CA 1
ATOM 1564 C C . LEU A 1 196 ? -3.828 5.064 -3.704 1.00 89.00 196 LEU A C 1
ATOM 1566 O O . LEU A 1 196 ? -3.950 5.072 -2.480 1.00 89.00 196 LEU A O 1
ATOM 1570 N N . LYS A 1 197 ? -4.804 4.654 -4.529 1.00 91.38 197 LYS A N 1
ATOM 1571 C CA . LYS A 1 197 ? -6.087 4.096 -4.069 1.00 91.38 197 LYS A CA 1
ATOM 1572 C C . LYS A 1 197 ? -5.866 2.852 -3.202 1.00 91.38 197 LYS A C 1
ATOM 1574 O O . LYS A 1 197 ? -6.423 2.772 -2.111 1.00 91.38 197 LYS A O 1
ATOM 1579 N N . ASP A 1 198 ? -5.023 1.919 -3.640 1.00 89.69 198 ASP A N 1
ATOM 1580 C CA . ASP A 1 198 ? -4.681 0.701 -2.895 1.00 89.69 198 ASP A CA 1
ATOM 1581 C C . ASP A 1 198 ? -4.010 1.006 -1.551 1.00 89.69 198 ASP A C 1
ATOM 1583 O O . ASP A 1 198 ? -4.388 0.445 -0.521 1.00 89.69 198 ASP A O 1
ATOM 1587 N N . LEU A 1 199 ? -3.032 1.917 -1.539 1.00 91.50 199 LEU A N 1
ATOM 1588 C CA . LEU A 1 199 ? -2.351 2.329 -0.311 1.00 91.50 199 LEU A CA 1
ATOM 1589 C C . LEU A 1 199 ? -3.308 3.033 0.653 1.00 91.50 199 LEU A C 1
ATOM 1591 O O . LEU A 1 199 ? -3.301 2.729 1.845 1.00 91.50 199 LEU A O 1
ATOM 1595 N N . ALA A 1 200 ? -4.148 3.940 0.152 1.00 94.56 200 ALA A N 1
ATOM 1596 C CA . ALA A 1 200 ? -5.133 4.640 0.965 1.00 94.56 200 ALA A CA 1
ATOM 1597 C C . ALA A 1 200 ? -6.158 3.665 1.565 1.00 94.56 200 ALA A C 1
ATOM 1599 O O . ALA A 1 200 ? -6.423 3.726 2.766 1.00 94.56 200 ALA A O 1
ATOM 1600 N N . LYS A 1 201 ? -6.656 2.706 0.769 1.00 93.50 201 LYS A N 1
ATOM 1601 C CA . LYS A 1 201 ? -7.530 1.618 1.240 1.00 93.50 201 LYS A CA 1
ATOM 1602 C C . LYS A 1 201 ? -6.860 0.790 2.329 1.00 93.50 201 LYS A C 1
ATOM 1604 O O . LYS A 1 201 ? -7.460 0.569 3.375 1.00 93.50 201 LYS A O 1
ATOM 1609 N N . TYR A 1 202 ? -5.612 0.371 2.125 1.00 93.00 202 TYR A N 1
ATOM 1610 C CA . TYR A 1 202 ? -4.862 -0.368 3.140 1.00 93.00 202 TYR A CA 1
ATOM 1611 C C . TYR A 1 202 ? -4.706 0.426 4.442 1.00 93.00 202 TYR A C 1
ATOM 1613 O O . TYR A 1 202 ? -4.945 -0.107 5.528 1.00 93.00 202 TYR A O 1
ATOM 1621 N N . VAL A 1 203 ? -4.335 1.707 4.346 1.00 94.81 203 VAL A N 1
ATOM 1622 C CA . VAL A 1 203 ? -4.160 2.559 5.525 1.00 94.81 203 VAL A CA 1
ATOM 1623 C C . VAL A 1 203 ? -5.476 2.719 6.286 1.00 94.81 203 VAL A C 1
ATOM 1625 O O . VAL A 1 203 ? -5.497 2.501 7.498 1.00 94.81 203 VAL A O 1
ATOM 1628 N N . ALA A 1 204 ? -6.552 3.070 5.580 1.00 94.44 204 ALA A N 1
ATOM 1629 C CA . ALA A 1 204 ? -7.846 3.378 6.178 1.00 94.44 204 ALA A CA 1
ATOM 1630 C C . ALA A 1 204 ? -8.567 2.138 6.723 1.00 94.44 204 ALA A C 1
ATOM 1632 O O . ALA A 1 204 ? -9.167 2.230 7.787 1.00 94.44 204 ALA A O 1
ATOM 1633 N N . LEU A 1 205 ? -8.501 0.998 6.023 1.00 92.19 205 LEU A N 1
ATOM 1634 C CA . LEU A 1 205 ? -9.306 -0.191 6.333 1.00 92.19 205 LEU A CA 1
ATOM 1635 C C . LEU A 1 205 ? -8.560 -1.274 7.117 1.00 92.19 205 LEU A C 1
ATOM 1637 O O . LEU A 1 205 ? -9.204 -2.102 7.746 1.00 92.19 205 LEU A O 1
ATOM 1641 N N . VAL A 1 206 ? -7.222 -1.292 7.090 1.00 91.69 206 VAL A N 1
ATOM 1642 C CA . VAL A 1 206 ? -6.432 -2.354 7.741 1.00 91.69 206 VAL A CA 1
ATOM 1643 C C . VAL A 1 206 ? -5.494 -1.784 8.783 1.00 91.69 206 VAL A C 1
ATOM 1645 O O . VAL A 1 206 ? -5.600 -2.129 9.960 1.00 91.69 206 VAL A O 1
ATOM 1648 N N . TYR A 1 207 ? -4.582 -0.900 8.379 1.00 92.62 207 TYR A N 1
ATOM 1649 C CA . TYR A 1 207 ? -3.532 -0.431 9.277 1.00 92.62 207 TYR A CA 1
ATOM 1650 C C . TYR A 1 207 ? -4.079 0.399 10.443 1.00 92.62 207 TYR A C 1
ATOM 1652 O O . TYR A 1 207 ? -3.826 0.049 11.596 1.00 92.62 207 TYR A O 1
ATOM 1660 N N . ALA A 1 208 ? -4.810 1.486 10.169 1.00 93.81 208 ALA A N 1
ATOM 1661 C CA . ALA A 1 208 ? -5.314 2.359 11.227 1.00 93.81 208 ALA A CA 1
ATOM 1662 C C . ALA A 1 208 ? -6.291 1.625 12.169 1.00 93.81 208 ALA A C 1
ATOM 1664 O O . ALA A 1 208 ? -6.090 1.708 13.383 1.00 93.81 208 ALA A O 1
ATOM 1665 N N . PRO A 1 209 ? -7.266 0.836 11.673 1.00 92.56 209 PRO A N 1
ATOM 1666 C CA . PRO A 1 209 ? -8.167 0.054 12.526 1.00 92.56 209 PRO A CA 1
ATOM 1667 C C . PRO A 1 209 ? -7.424 -0.929 13.433 1.00 92.56 209 PRO A C 1
ATOM 1669 O O . PRO A 1 209 ? -7.676 -0.969 14.640 1.00 92.56 209 PRO A O 1
ATOM 1672 N N . SER A 1 210 ? -6.440 -1.654 12.886 1.00 90.38 210 SER A N 1
ATOM 1673 C CA . SER A 1 210 ? -5.576 -2.557 13.661 1.00 90.38 210 SER A CA 1
ATOM 1674 C C . SER A 1 210 ? -4.792 -1.803 14.733 1.00 90.38 210 SER A C 1
ATOM 1676 O O . SER A 1 210 ? -4.749 -2.216 15.892 1.00 90.38 210 SER A O 1
ATOM 1678 N N . TRP A 1 211 ? -4.197 -0.667 14.362 1.00 91.19 211 TRP A N 1
ATOM 1679 C CA . TRP A 1 211 ? -3.379 0.138 15.261 1.00 91.19 211 TRP A CA 1
ATOM 1680 C C . TRP A 1 211 ? -4.196 0.685 16.436 1.00 91.19 211 TRP A C 1
ATOM 1682 O O . TRP A 1 211 ? -3.790 0.527 17.587 1.00 91.19 211 TRP A O 1
ATOM 1692 N N . PHE A 1 212 ? -5.369 1.274 16.174 1.00 91.94 212 PHE A N 1
ATOM 1693 C CA . PHE A 1 212 ? -6.242 1.793 17.233 1.00 91.94 212 PHE A CA 1
ATOM 1694 C C . PHE A 1 212 ? -6.825 0.677 18.097 1.00 91.94 212 PHE A C 1
ATOM 1696 O O . PHE A 1 212 ? -6.914 0.834 19.313 1.00 91.94 212 PHE A O 1
ATOM 1703 N N . THR A 1 213 ? -7.159 -0.466 17.496 1.00 90.69 213 THR A N 1
ATOM 1704 C CA . THR A 1 213 ? -7.608 -1.658 18.223 1.00 90.69 213 THR A CA 1
ATOM 1705 C C . THR A 1 213 ? -6.565 -2.108 19.244 1.00 90.69 213 THR A C 1
ATOM 1707 O O . THR A 1 213 ? -6.901 -2.262 20.418 1.00 90.69 213 THR A O 1
ATOM 1710 N N . ILE A 1 214 ? -5.305 -2.250 18.821 1.00 89.00 214 ILE A N 1
ATOM 1711 C CA . ILE A 1 214 ? -4.194 -2.621 19.707 1.00 89.00 214 ILE A CA 1
ATOM 1712 C C . ILE A 1 214 ? -3.955 -1.531 20.749 1.00 89.00 214 ILE A C 1
ATOM 1714 O O . ILE A 1 214 ? -3.732 -1.836 21.914 1.00 89.00 214 ILE A O 1
ATOM 1718 N N . LYS A 1 215 ? -4.024 -0.254 20.360 1.00 89.06 215 LYS A N 1
ATOM 1719 C CA . LYS A 1 215 ? -3.810 0.863 21.287 1.00 89.06 215 LYS A CA 1
ATOM 1720 C C . LYS A 1 215 ? -4.840 0.879 22.422 1.00 89.06 215 LYS A C 1
ATOM 1722 O O . LYS A 1 215 ? -4.459 1.165 23.553 1.00 89.06 215 LYS A O 1
ATOM 1727 N N . CYS A 1 216 ? -6.103 0.557 22.134 1.00 89.31 216 CYS A N 1
ATOM 1728 C CA . CYS A 1 216 ? -7.159 0.456 23.146 1.00 89.31 216 CYS A CA 1
ATOM 1729 C C . CYS A 1 216 ? -7.058 -0.831 23.976 1.00 89.31 216 CYS A C 1
ATOM 1731 O O . CYS A 1 216 ? -7.377 -0.821 25.160 1.00 89.31 216 CYS A O 1
ATOM 1733 N N . ASN A 1 217 ? -6.610 -1.928 23.361 1.00 87.62 217 ASN A N 1
ATOM 1734 C CA . ASN A 1 217 ? -6.579 -3.263 23.958 1.00 87.62 217 ASN A CA 1
ATOM 1735 C C . ASN A 1 217 ? -5.144 -3.800 23.961 1.00 87.62 217 ASN A C 1
ATOM 1737 O O . ASN A 1 217 ? -4.822 -4.780 23.299 1.00 87.62 217 ASN A O 1
ATOM 1741 N N . HIS A 1 218 ? -4.236 -3.097 24.635 1.00 86.81 218 HIS A N 1
ATOM 1742 C CA . HIS A 1 218 ? -2.802 -3.395 24.570 1.00 86.81 218 HIS A CA 1
ATOM 1743 C C . HIS A 1 218 ? -2.349 -4.435 25.606 1.00 86.81 218 HIS A C 1
ATOM 1745 O O . HIS A 1 218 ? -1.146 -4.676 25.743 1.00 86.81 218 HIS A O 1
ATOM 1751 N N . LYS A 1 219 ? -3.267 -4.994 26.410 1.00 87.19 219 LYS A N 1
ATOM 1752 C CA . LYS A 1 219 ? -2.900 -5.970 27.441 1.00 87.19 219 LYS A CA 1
ATOM 1753 C C . LYS A 1 219 ? -2.602 -7.311 26.784 1.00 87.19 219 LYS A C 1
ATOM 1755 O O . LYS A 1 219 ? -3.152 -7.646 25.740 1.00 87.19 219 LYS A O 1
ATOM 1760 N N . LEU A 1 220 ? -1.768 -8.113 27.443 1.00 86.00 220 LEU A N 1
ATOM 1761 C CA . LEU A 1 220 ? -1.379 -9.429 26.935 1.00 86.00 220 LEU A CA 1
ATOM 1762 C C . LEU A 1 220 ? -2.594 -10.325 26.653 1.00 86.00 220 LEU A C 1
ATOM 1764 O O . LEU A 1 220 ? -2.662 -10.962 25.606 1.00 86.00 220 LEU A O 1
ATOM 1768 N N . LYS A 1 221 ? -3.589 -10.285 27.548 1.00 86.56 221 LYS A N 1
ATOM 1769 C CA . LYS A 1 221 ? -4.847 -11.028 27.415 1.00 86.56 221 LYS A CA 1
ATOM 1770 C C . LYS A 1 221 ? -5.673 -10.672 26.175 1.00 86.56 221 LYS A C 1
ATOM 1772 O O . LYS A 1 221 ? -6.488 -11.474 25.741 1.00 86.56 221 LYS A O 1
ATOM 1777 N N . ASP A 1 222 ? -5.454 -9.494 25.595 1.00 87.38 222 ASP A N 1
ATOM 1778 C CA . ASP A 1 222 ? -6.181 -9.023 24.415 1.00 87.38 222 ASP A CA 1
ATOM 1779 C C . ASP A 1 222 ? -5.489 -9.448 23.104 1.00 87.38 222 ASP A C 1
ATOM 1781 O O . ASP A 1 222 ? -5.998 -9.196 22.009 1.00 87.38 222 ASP A O 1
ATOM 1785 N N . GLY A 1 223 ? -4.314 -10.084 23.194 1.00 87.06 223 GLY A N 1
ATOM 1786 C CA . GLY A 1 223 ? -3.447 -10.377 22.057 1.00 87.06 223 GLY A CA 1
ATOM 1787 C C . GLY A 1 223 ? -4.112 -11.211 20.961 1.00 87.06 223 GLY A C 1
ATOM 1788 O O . GLY A 1 223 ? -4.069 -10.830 19.789 1.00 87.06 223 GLY A O 1
ATOM 1789 N N . SER A 1 224 ? -4.761 -12.317 21.327 1.00 85.81 224 SER A N 1
ATOM 1790 C CA . SER A 1 224 ? -5.450 -13.199 20.373 1.00 85.81 224 SER A CA 1
ATOM 1791 C C . SER A 1 224 ? -6.608 -12.485 19.664 1.00 85.81 224 SER A C 1
ATOM 1793 O O . SER A 1 224 ? -6.741 -12.577 18.443 1.00 85.81 224 SER A O 1
ATOM 1795 N N . SER A 1 225 ? -7.388 -11.691 20.402 1.00 86.50 225 SER A N 1
ATOM 1796 C CA . SER A 1 225 ? -8.463 -10.852 19.859 1.00 86.50 225 SER A CA 1
ATOM 1797 C C . SER A 1 225 ? -7.937 -9.802 18.880 1.00 86.50 225 SER A C 1
ATOM 1799 O O . SER A 1 225 ? -8.529 -9.586 17.821 1.00 86.50 225 SER A O 1
ATOM 1801 N N . ASN A 1 226 ? -6.805 -9.164 19.193 1.00 88.50 226 ASN A N 1
ATOM 1802 C CA . ASN A 1 226 ? -6.159 -8.211 18.289 1.00 88.50 226 ASN A CA 1
ATOM 1803 C C . ASN A 1 226 ? -5.653 -8.890 17.013 1.00 88.50 226 ASN A C 1
ATOM 1805 O O . ASN A 1 226 ? -5.834 -8.347 15.925 1.00 88.50 226 ASN A O 1
ATOM 1809 N N . LEU A 1 227 ? -5.052 -10.079 17.128 1.00 89.25 227 LEU A N 1
ATOM 1810 C CA . LEU A 1 227 ? -4.606 -10.863 15.976 1.00 89.25 227 LEU A CA 1
ATOM 1811 C C . LEU A 1 227 ? -5.768 -11.230 15.057 1.00 89.25 227 LEU A C 1
ATOM 1813 O O . LEU A 1 227 ? -5.677 -11.031 13.845 1.00 89.25 227 LEU A O 1
ATOM 1817 N N . TRP A 1 228 ? -6.869 -11.712 15.631 1.00 88.62 228 TRP A N 1
ATOM 1818 C CA . TRP A 1 228 ? -8.070 -12.024 14.868 1.00 88.62 228 TRP A CA 1
ATOM 1819 C C . TRP A 1 228 ? -8.615 -10.787 14.143 1.00 88.62 228 TRP A C 1
ATOM 1821 O O . TRP A 1 228 ? -8.858 -10.856 12.942 1.00 88.62 228 TRP A O 1
ATOM 1831 N N . LYS A 1 229 ? -8.699 -9.629 14.814 1.00 89.06 229 LYS A N 1
ATOM 1832 C CA . LYS A 1 229 ? -9.130 -8.369 14.178 1.00 89.06 229 LYS A CA 1
ATOM 1833 C C . LYS A 1 229 ? -8.206 -7.940 13.036 1.00 89.06 229 LYS A C 1
ATOM 1835 O O . LYS A 1 229 ? -8.689 -7.514 11.995 1.00 89.06 229 LYS A O 1
ATOM 1840 N N . MET A 1 230 ? -6.885 -8.085 13.186 1.00 89.31 230 MET A N 1
ATOM 1841 C CA . MET A 1 230 ? -5.941 -7.811 12.090 1.00 89.31 230 MET A CA 1
ATOM 1842 C C . MET A 1 230 ? -6.210 -8.700 10.868 1.00 89.31 230 MET A C 1
ATOM 1844 O O . MET A 1 230 ? -6.173 -8.221 9.731 1.00 89.31 230 MET A O 1
ATOM 1848 N N . LEU A 1 231 ? -6.495 -9.986 11.094 1.00 90.25 231 LEU A N 1
ATOM 1849 C CA . LEU A 1 231 ? -6.851 -10.922 10.028 1.00 90.25 231 LEU A CA 1
ATOM 1850 C C . LEU A 1 231 ? -8.190 -10.549 9.384 1.00 90.25 231 LEU A C 1
ATOM 1852 O O . LEU A 1 231 ? -8.257 -10.492 8.155 1.00 90.25 231 LEU A O 1
ATOM 1856 N N . ASP A 1 232 ? -9.197 -10.225 10.191 1.00 90.00 232 ASP A N 1
ATOM 1857 C CA . ASP A 1 232 ? -10.528 -9.822 9.736 1.00 90.00 232 ASP A CA 1
ATOM 1858 C C . ASP A 1 232 ? -10.480 -8.549 8.881 1.00 90.00 232 ASP A C 1
ATOM 1860 O O . ASP A 1 232 ? -10.931 -8.553 7.737 1.00 90.00 232 ASP A O 1
ATOM 1864 N N . PHE A 1 233 ? -9.799 -7.496 9.343 1.00 90.25 233 PHE A N 1
ATOM 1865 C CA 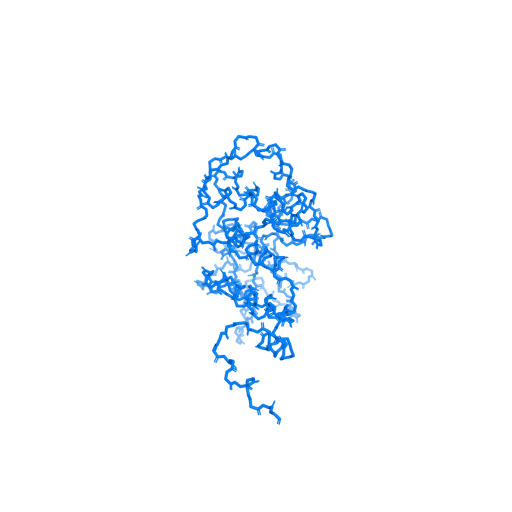. PHE A 1 233 ? -9.616 -6.276 8.552 1.00 90.25 233 PHE A CA 1
ATOM 1866 C C . PHE A 1 233 ? -8.897 -6.552 7.224 1.00 90.25 233 PHE A C 1
ATOM 1868 O O . PHE A 1 233 ? -9.261 -6.008 6.180 1.00 90.25 233 PHE A O 1
ATOM 1875 N N . SER A 1 234 ? -7.889 -7.433 7.227 1.00 90.44 234 SER A N 1
ATOM 1876 C CA . SER A 1 234 ? -7.154 -7.807 6.009 1.00 90.44 234 SER A CA 1
ATOM 1877 C C . SER A 1 234 ? -7.943 -8.717 5.054 1.00 90.44 234 SER A C 1
ATOM 1879 O O . SER A 1 234 ? -7.533 -8.903 3.903 1.00 90.44 234 SER A O 1
ATOM 1881 N N . SER A 1 235 ? -9.067 -9.288 5.500 1.00 89.19 235 SER A N 1
ATOM 1882 C CA . SER A 1 235 ? -9.845 -10.279 4.745 1.00 89.19 235 SER A CA 1
ATOM 1883 C C . SER A 1 235 ? -10.460 -9.711 3.461 1.00 89.19 235 SER A C 1
ATOM 1885 O O . SER A 1 235 ? -10.681 -10.455 2.506 1.00 89.19 235 SER A O 1
ATOM 1887 N N . TYR A 1 236 ? -10.633 -8.394 3.382 1.00 84.50 236 TYR A N 1
ATOM 1888 C CA . TYR A 1 236 ? -11.232 -7.703 2.237 1.00 84.50 236 TYR A CA 1
ATOM 1889 C C . TYR A 1 236 ? -10.214 -7.270 1.172 1.00 84.50 236 TYR A C 1
ATOM 1891 O O . TYR A 1 236 ? -10.588 -6.751 0.123 1.00 84.50 236 TYR A O 1
ATOM 1899 N N . MET A 1 237 ? -8.919 -7.479 1.423 1.00 87.44 237 MET A N 1
ATOM 1900 C CA . MET A 1 237 ? -7.860 -7.127 0.477 1.00 87.44 237 MET A CA 1
ATOM 1901 C C . MET A 1 237 ? -7.724 -8.167 -0.643 1.00 87.44 237 MET A C 1
ATOM 1903 O O . MET A 1 237 ? -8.090 -9.338 -0.487 1.00 87.44 237 MET A O 1
ATOM 1907 N N . SER A 1 238 ? -7.157 -7.751 -1.780 1.00 87.94 238 SER A N 1
ATOM 1908 C CA . SER A 1 238 ? -6.867 -8.670 -2.890 1.00 87.94 238 SER A CA 1
ATOM 1909 C C . SER A 1 238 ? -5.889 -9.773 -2.468 1.00 87.94 238 SER A C 1
ATOM 1911 O O . SER A 1 238 ? -5.124 -9.618 -1.513 1.00 87.94 238 SER A O 1
ATOM 1913 N N . HIS A 1 239 ? -5.879 -10.890 -3.199 1.00 85.81 239 HIS A N 1
ATOM 1914 C CA . HIS A 1 239 ? -4.996 -12.019 -2.896 1.00 85.81 239 HIS A CA 1
ATOM 1915 C C . HIS A 1 239 ? -3.507 -11.617 -2.859 1.00 85.81 239 HIS A C 1
ATOM 1917 O O . HIS A 1 239 ? -2.785 -12.002 -1.942 1.00 85.81 239 HIS A O 1
ATOM 1923 N N . GLU A 1 240 ? -3.064 -10.767 -3.789 1.00 83.69 240 GLU A N 1
ATOM 1924 C CA . GLU A 1 240 ? -1.681 -10.273 -3.829 1.00 83.69 240 GLU A CA 1
ATOM 1925 C C . GLU A 1 240 ? -1.349 -9.339 -2.656 1.00 83.69 240 GLU A C 1
ATOM 1927 O O . GLU A 1 240 ? -0.279 -9.444 -2.057 1.00 83.69 240 GLU A O 1
ATOM 1932 N N . GLN A 1 241 ? -2.279 -8.464 -2.258 1.00 86.31 241 GLN A N 1
ATOM 1933 C CA . GLN A 1 241 ? -2.100 -7.617 -1.073 1.00 86.31 241 GLN A CA 1
ATOM 1934 C C . GLN A 1 241 ? -2.051 -8.459 0.209 1.00 86.31 241 GLN A C 1
ATOM 1936 O O . GLN A 1 241 ? -1.193 -8.227 1.061 1.00 86.31 241 GLN A O 1
ATOM 1941 N N . LYS A 1 242 ? -2.919 -9.473 0.332 1.00 89.88 242 LYS A N 1
ATOM 1942 C CA . LYS A 1 242 ? -2.934 -10.397 1.476 1.00 89.88 242 LYS A CA 1
ATOM 1943 C C . LYS A 1 242 ? -1.605 -11.116 1.652 1.00 89.88 242 LYS A C 1
ATOM 1945 O O . LYS A 1 242 ? -1.143 -11.194 2.781 1.00 89.88 242 LYS A O 1
ATOM 1950 N N . LYS A 1 243 ? -0.944 -11.562 0.576 1.00 87.12 243 LYS A N 1
ATOM 1951 C CA . LYS A 1 243 ? 0.395 -12.182 0.672 1.00 87.12 243 LYS A CA 1
ATOM 1952 C C . LYS A 1 243 ? 1.389 -11.285 1.417 1.00 87.12 243 LYS A C 1
ATOM 1954 O O . LYS A 1 243 ? 2.101 -11.757 2.300 1.00 87.12 243 LYS A O 1
ATOM 1959 N N . VAL A 1 244 ? 1.400 -9.987 1.108 1.00 85.31 244 VAL A N 1
ATOM 1960 C CA . VAL A 1 244 ? 2.283 -9.010 1.767 1.00 85.31 244 VAL A CA 1
ATOM 1961 C C . VAL A 1 244 ? 1.839 -8.744 3.209 1.00 85.31 244 VAL A C 1
ATOM 1963 O O . VAL A 1 244 ? 2.654 -8.791 4.131 1.00 85.31 244 VAL A O 1
ATOM 1966 N N . ILE A 1 245 ? 0.544 -8.492 3.417 1.00 87.12 245 ILE A N 1
ATOM 1967 C CA . ILE A 1 245 ? -0.017 -8.140 4.729 1.00 87.12 245 ILE A CA 1
ATOM 1968 C C . ILE A 1 245 ? 0.112 -9.310 5.708 1.00 87.12 245 ILE A C 1
ATOM 1970 O O . ILE A 1 245 ? 0.608 -9.131 6.817 1.00 87.12 245 ILE A O 1
ATOM 1974 N N . HIS A 1 246 ? -0.281 -10.518 5.306 1.00 89.75 246 HIS A N 1
ATOM 1975 C CA . HIS A 1 246 ? -0.229 -11.717 6.145 1.00 89.75 246 HIS A CA 1
ATOM 1976 C C . HIS A 1 246 ? 1.201 -12.098 6.485 1.00 89.75 246 HIS A C 1
ATOM 1978 O O . HIS A 1 246 ? 1.456 -12.486 7.621 1.00 89.75 246 HIS A O 1
ATOM 1984 N N . LYS A 1 247 ? 2.156 -11.899 5.569 1.00 87.38 247 LYS A N 1
ATOM 1985 C CA . LYS A 1 247 ? 3.571 -12.077 5.901 1.00 87.38 247 LYS A CA 1
ATOM 1986 C C . LYS A 1 247 ? 4.026 -11.104 6.993 1.00 87.38 247 LYS A C 1
ATOM 1988 O O . LYS A 1 247 ? 4.756 -11.501 7.898 1.00 87.38 247 LYS A O 1
ATOM 1993 N N . CYS A 1 248 ? 3.568 -9.852 6.949 1.00 85.00 248 CYS A N 1
ATOM 1994 C CA . CYS A 1 248 ? 3.834 -8.874 8.006 1.00 85.00 248 CYS A CA 1
ATOM 1995 C C . CYS A 1 248 ? 3.179 -9.275 9.338 1.00 85.00 248 CYS A C 1
ATOM 1997 O O . CYS A 1 248 ? 3.844 -9.231 10.372 1.00 85.00 248 CYS A O 1
ATOM 1999 N N . ILE A 1 249 ? 1.917 -9.718 9.315 1.00 86.69 249 ILE A N 1
ATOM 2000 C CA . ILE A 1 249 ? 1.208 -10.208 10.508 1.00 86.69 249 ILE A CA 1
ATOM 2001 C C . ILE A 1 249 ? 1.960 -11.394 11.120 1.00 86.69 249 ILE A C 1
ATOM 2003 O O . ILE A 1 249 ? 2.232 -11.372 12.313 1.00 86.69 249 ILE A O 1
ATOM 2007 N N . GLN A 1 250 ? 2.366 -12.377 10.311 1.00 86.38 250 GLN A N 1
ATOM 2008 C CA . GLN A 1 250 ? 3.137 -13.544 10.757 1.00 86.38 250 GLN A CA 1
ATOM 2009 C C . GLN A 1 250 ? 4.464 -13.149 11.410 1.00 86.38 250 GLN A C 1
ATOM 2011 O O . GLN A 1 250 ? 4.786 -13.632 12.490 1.00 86.38 250 GLN A O 1
ATOM 2016 N N . ASN A 1 251 ? 5.218 -12.238 10.790 1.00 81.25 251 ASN A N 1
ATOM 2017 C CA . ASN A 1 251 ? 6.494 -11.778 11.340 1.00 81.25 251 ASN A CA 1
ATOM 2018 C C . ASN A 1 251 ? 6.330 -11.005 12.665 1.00 81.25 251 ASN A C 1
ATOM 2020 O O . ASN A 1 251 ? 7.279 -10.917 13.436 1.00 81.25 251 ASN A O 1
ATOM 2024 N N . ASN A 1 252 ? 5.143 -10.447 12.928 1.00 77.00 252 ASN A N 1
ATOM 2025 C CA . ASN A 1 252 ? 4.815 -9.700 14.145 1.00 77.00 252 ASN A CA 1
ATOM 2026 C C . ASN A 1 252 ? 3.817 -10.454 15.045 1.00 77.00 252 ASN A C 1
ATOM 2028 O O . ASN A 1 252 ? 3.193 -9.853 15.922 1.00 77.00 252 ASN A O 1
ATOM 2032 N N . ALA A 1 253 ? 3.659 -11.769 14.857 1.00 75.44 253 ALA A N 1
ATOM 2033 C CA . ALA A 1 253 ? 2.668 -12.592 15.547 1.00 75.44 253 ALA A CA 1
ATOM 2034 C C . ALA A 1 253 ? 3.073 -12.945 16.990 1.00 75.44 253 ALA A C 1
ATOM 2036 O O . ALA A 1 253 ? 2.753 -14.024 17.475 1.00 75.44 253 ALA A O 1
ATOM 2037 N N . TYR A 1 254 ? 3.737 -12.036 17.711 1.00 75.94 254 TYR A N 1
ATOM 2038 C CA . TYR A 1 254 ? 4.064 -12.225 19.128 1.00 75.94 254 TYR A CA 1
ATOM 2039 C C . TYR A 1 254 ? 2.813 -12.562 19.955 1.00 75.94 254 TYR A C 1
ATOM 2041 O O . TYR A 1 254 ? 2.842 -13.422 20.829 1.00 75.94 254 TYR A O 1
ATOM 2049 N N . PHE A 1 255 ? 1.671 -11.956 19.627 1.00 73.19 255 PHE A N 1
ATOM 2050 C CA . PHE A 1 255 ? 0.388 -12.257 20.265 1.00 73.19 255 PHE A CA 1
ATOM 2051 C C . PHE A 1 255 ? -0.135 -13.685 20.015 1.00 73.19 255 PHE A C 1
ATOM 2053 O O . PHE A 1 255 ? -1.043 -14.116 20.718 1.00 73.19 255 PHE A O 1
ATOM 2060 N N . ALA A 1 256 ? 0.421 -14.407 19.038 1.00 78.31 256 ALA A N 1
ATOM 2061 C CA . ALA A 1 256 ? 0.084 -15.794 18.717 1.00 78.31 256 ALA A CA 1
ATOM 2062 C C . ALA A 1 256 ? 0.969 -16.818 19.447 1.00 78.31 256 ALA A C 1
ATOM 2064 O O . ALA A 1 256 ? 0.837 -18.014 19.195 1.00 78.31 256 ALA A O 1
ATOM 2065 N N . HIS A 1 257 ? 1.890 -16.376 20.312 1.00 83.12 257 HIS A N 1
ATOM 2066 C CA . HIS A 1 257 ? 2.670 -17.300 21.130 1.00 83.12 257 HIS A CA 1
ATOM 2067 C C . HIS A 1 257 ? 1.740 -18.170 21.994 1.00 83.12 257 HIS A C 1
ATOM 2069 O O . HIS A 1 257 ? 0.776 -17.627 22.549 1.00 83.12 257 HIS A O 1
ATOM 2075 N N . PRO A 1 258 ? 2.011 -19.482 22.142 1.00 84.56 258 PRO A N 1
ATOM 2076 C CA . PRO A 1 258 ? 1.165 -20.382 22.926 1.00 84.56 258 PRO A CA 1
ATOM 2077 C C . PRO A 1 258 ? 0.870 -19.858 24.336 1.00 84.56 258 PRO A C 1
ATOM 2079 O O . PRO A 1 258 ? -0.266 -19.919 24.799 1.00 84.56 258 PRO A O 1
ATOM 2082 N N . GLU A 1 259 ? 1.863 -19.256 24.988 1.00 85.69 259 GLU A N 1
ATOM 2083 C CA . GLU A 1 259 ? 1.742 -18.677 26.327 1.00 85.69 259 GLU A CA 1
ATOM 2084 C C . GLU A 1 259 ? 0.742 -17.512 26.352 1.00 85.69 259 GLU A C 1
ATOM 2086 O O . GLU A 1 259 ? -0.102 -17.413 27.242 1.00 85.69 259 GLU A O 1
ATOM 2091 N N . ASN A 1 260 ? 0.782 -16.656 25.329 1.00 83.06 260 ASN A N 1
ATOM 2092 C CA . ASN A 1 260 ? -0.114 -15.508 25.200 1.00 83.06 260 ASN A CA 1
ATOM 2093 C C . ASN A 1 260 ? -1.546 -15.948 24.885 1.00 83.06 260 ASN A C 1
ATOM 2095 O O . ASN A 1 260 ? -2.502 -15.354 25.390 1.00 83.06 260 ASN A O 1
ATOM 2099 N N . MET A 1 261 ? -1.699 -17.015 24.095 1.00 82.75 261 MET A N 1
ATOM 2100 C CA . MET A 1 261 ? -3.000 -17.626 23.834 1.00 82.75 261 MET A CA 1
ATOM 2101 C C . MET A 1 261 ? -3.612 -18.205 25.111 1.00 82.75 261 MET A C 1
ATOM 2103 O O . MET A 1 261 ? -4.783 -17.945 25.383 1.00 82.75 261 MET A O 1
ATOM 2107 N N . LEU A 1 262 ? -2.825 -18.912 25.928 1.00 84.88 262 LEU A N 1
ATOM 2108 C CA . LEU A 1 262 ? -3.283 -19.436 27.217 1.00 84.88 262 LEU A CA 1
ATOM 2109 C C . LEU A 1 262 ? -3.710 -18.313 28.170 1.00 84.88 262 LEU A C 1
ATOM 2111 O O . LEU A 1 262 ? -4.780 -18.395 28.767 1.00 84.88 262 LEU A O 1
ATOM 2115 N N . VAL A 1 263 ? -2.932 -17.229 28.270 1.00 85.75 263 VAL A N 1
ATOM 2116 C CA . VAL A 1 263 ? -3.297 -16.061 29.095 1.00 85.75 263 VAL A CA 1
ATOM 2117 C C . VAL A 1 263 ? -4.604 -15.425 28.623 1.00 85.75 263 VAL A C 1
ATOM 2119 O O . VAL A 1 263 ? -5.444 -15.063 29.452 1.00 85.75 263 VAL A O 1
ATOM 2122 N N . ALA A 1 264 ? -4.797 -15.298 27.308 1.00 85.50 264 ALA A N 1
ATOM 2123 C CA . ALA A 1 264 ? -6.039 -14.784 26.743 1.00 85.50 264 ALA A CA 1
ATOM 2124 C C . ALA A 1 264 ? -7.234 -15.693 27.071 1.00 85.50 264 ALA A C 1
ATOM 2126 O O . ALA A 1 264 ? -8.276 -15.185 27.470 1.00 85.50 264 ALA A O 1
ATOM 2127 N N . MET A 1 265 ? -7.067 -17.018 26.979 1.00 83.50 265 MET A N 1
ATOM 2128 C CA . MET A 1 265 ? -8.103 -17.995 27.341 1.00 83.50 265 MET A CA 1
ATOM 2129 C C . MET A 1 265 ? -8.453 -17.947 28.832 1.00 83.50 265 MET A C 1
ATOM 2131 O O . MET A 1 265 ? -9.626 -17.937 29.190 1.00 83.50 265 MET A O 1
ATOM 2135 N N . LEU A 1 266 ? -7.449 -17.874 29.711 1.00 84.19 266 LEU A N 1
ATOM 2136 C CA . LEU A 1 266 ? -7.661 -17.780 31.159 1.00 84.19 266 LEU A CA 1
ATOM 2137 C C . LEU A 1 266 ? -8.327 -16.464 31.567 1.00 84.19 266 LEU A C 1
ATOM 2139 O O . LEU A 1 266 ? -9.037 -16.411 32.566 1.00 84.19 266 LEU A O 1
ATOM 2143 N N . SER A 1 267 ? -8.095 -15.394 30.818 1.00 83.00 267 SER A N 1
ATOM 2144 C CA . SER A 1 267 ? -8.660 -14.074 31.109 1.00 83.00 267 SER A CA 1
ATOM 2145 C C . SER A 1 267 ? -9.959 -13.799 30.348 1.00 83.00 267 SER A C 1
ATOM 2147 O O . SER A 1 267 ? -10.409 -12.652 30.329 1.00 83.00 267 SER A O 1
ATOM 2149 N N . ASP A 1 268 ? -10.506 -14.807 29.666 1.00 79.00 268 ASP A N 1
ATOM 2150 C CA . ASP A 1 268 ? -11.735 -14.688 28.896 1.00 79.00 268 ASP A CA 1
ATOM 2151 C C . ASP A 1 268 ? -12.937 -14.678 29.846 1.00 79.00 268 ASP A C 1
ATOM 2153 O O . ASP A 1 268 ? -13.238 -15.666 30.517 1.00 79.00 268 ASP A O 1
ATOM 2157 N N . ASP A 1 269 ? -13.618 -13.535 29.907 1.00 72.62 269 ASP A N 1
ATOM 2158 C CA . ASP A 1 269 ? -14.797 -13.321 30.749 1.00 72.62 269 ASP A CA 1
ATOM 2159 C C . ASP A 1 269 ? -16.083 -13.877 30.100 1.00 72.62 269 ASP A C 1
ATOM 2161 O O . ASP A 1 269 ? -17.176 -13.762 30.660 1.00 72.62 269 ASP A O 1
ATOM 2165 N N . ARG A 1 270 ? -15.994 -14.481 28.902 1.00 72.00 270 ARG A N 1
ATOM 2166 C CA . ARG A 1 270 ? -17.132 -15.166 28.279 1.00 72.00 270 ARG A CA 1
ATOM 2167 C C . ARG A 1 270 ? -17.473 -16.417 29.088 1.00 72.00 270 ARG A C 1
ATOM 2169 O O . ARG A 1 270 ? -16.683 -17.354 29.184 1.00 72.00 270 ARG A O 1
ATOM 2176 N N . ASN A 1 271 ? -18.705 -16.454 29.601 1.00 55.94 271 ASN A N 1
ATOM 2177 C CA . ASN A 1 271 ? -19.257 -17.498 30.479 1.00 55.94 271 ASN A CA 1
ATOM 2178 C C . ASN A 1 271 ? -19.211 -18.944 29.938 1.00 55.94 271 ASN A C 1
ATOM 2180 O O . ASN A 1 271 ? -19.614 -19.868 30.637 1.00 55.94 271 ASN A O 1
ATOM 2184 N N . THR A 1 272 ? -18.716 -19.176 28.724 1.00 57.59 272 THR A N 1
ATOM 2185 C CA . THR A 1 272 ? -18.610 -20.497 28.093 1.00 57.59 272 THR A CA 1
ATOM 2186 C C . THR A 1 272 ? -17.677 -21.483 28.808 1.00 57.59 272 THR A C 1
ATOM 2188 O O . THR A 1 272 ? -17.831 -22.679 28.591 1.00 57.59 272 THR A O 1
ATOM 2191 N N . PHE A 1 273 ? -16.748 -21.031 29.663 1.00 52.44 273 PHE A N 1
ATOM 2192 C CA . PHE A 1 273 ? -15.768 -21.908 30.340 1.00 52.44 273 PHE A CA 1
ATOM 2193 C C . PHE A 1 273 ? -15.840 -21.893 31.878 1.00 52.44 273 PHE A C 1
ATOM 2195 O O . PHE A 1 273 ? -15.008 -22.505 32.545 1.00 52.44 273 PHE A O 1
ATOM 2202 N N . VAL A 1 274 ? -16.829 -21.213 32.467 1.00 51.78 274 VAL A N 1
ATOM 2203 C CA . VAL A 1 274 ? -16.937 -21.046 33.932 1.00 51.78 274 VAL A CA 1
ATOM 2204 C C . VAL A 1 274 ? -17.195 -22.377 34.659 1.00 51.78 274 VAL A C 1
ATOM 2206 O O . VAL A 1 274 ? -16.810 -22.518 35.818 1.00 51.78 274 VAL A O 1
ATOM 2209 N N . SER A 1 275 ? -17.734 -23.391 33.974 1.00 50.34 275 SER A N 1
ATOM 2210 C CA . SER A 1 275 ? -17.949 -24.727 34.548 1.00 50.34 275 SER A CA 1
ATOM 2211 C C . SER A 1 275 ? -16.660 -25.500 34.855 1.00 50.34 275 SER A C 1
ATOM 2213 O O . SER A 1 275 ? -16.721 -26.476 35.582 1.00 50.34 275 SER A O 1
ATOM 2215 N N . LEU A 1 276 ? -15.499 -25.087 34.329 1.00 53.44 276 LEU A N 1
ATOM 2216 C CA . LEU A 1 276 ? -14.202 -25.712 34.645 1.00 53.44 276 LEU A CA 1
ATOM 2217 C C . LEU A 1 276 ? -13.495 -25.050 35.838 1.00 53.44 276 LEU A C 1
ATOM 2219 O O . LEU A 1 276 ? -12.478 -25.548 36.302 1.00 53.44 276 LEU A O 1
ATOM 2223 N N . ARG A 1 277 ? -14.008 -23.911 36.324 1.00 54.41 277 ARG A N 1
ATOM 2224 C CA . ARG A 1 277 ? -13.460 -23.185 37.483 1.00 54.41 277 ARG A CA 1
ATOM 2225 C C . ARG A 1 277 ? -14.063 -23.620 38.819 1.00 54.41 277 ARG A C 1
ATOM 2227 O O . ARG A 1 277 ? -13.634 -23.115 39.848 1.00 54.41 277 ARG A O 1
ATOM 2234 N N . SER A 1 278 ? -15.084 -24.477 38.803 1.00 51.16 278 SER A N 1
ATOM 2235 C CA . SER A 1 278 ? -15.879 -24.822 39.991 1.00 51.16 278 SER A CA 1
ATOM 2236 C C . SER A 1 278 ? -15.505 -26.159 40.642 1.00 51.16 278 SER A C 1
ATOM 2238 O O . SER A 1 278 ? -16.046 -26.454 41.702 1.00 51.16 278 SER A O 1
ATOM 2240 N N . ASP A 1 279 ? -14.569 -26.920 40.068 1.00 48.12 279 ASP A N 1
ATOM 2241 C CA . ASP A 1 279 ? -14.243 -28.285 40.516 1.00 48.12 279 ASP A CA 1
ATOM 2242 C C . ASP A 1 279 ? -12.898 -28.396 41.263 1.00 48.12 279 ASP A C 1
ATOM 2244 O O . ASP A 1 279 ? -12.256 -29.443 41.240 1.00 48.12 279 ASP A O 1
ATOM 2248 N N . GLU A 1 280 ? -12.463 -27.344 41.960 1.00 48.03 280 GLU A N 1
ATOM 2249 C CA . GLU A 1 280 ? -11.381 -27.449 42.952 1.00 48.03 280 GLU A CA 1
ATOM 2250 C C . GLU A 1 280 ? -11.866 -26.906 44.305 1.00 48.03 280 GLU A C 1
ATOM 2252 O O . GLU A 1 280 ? -11.799 -25.706 44.585 1.00 48.03 280 GLU A O 1
ATOM 2257 N N . TYR A 1 281 ? -12.405 -27.829 45.109 1.00 41.75 281 TYR A N 1
ATOM 2258 C CA . TYR A 1 281 ? -12.510 -27.750 46.569 1.00 41.75 281 TYR A CA 1
ATOM 2259 C C . TYR A 1 281 ? -11.317 -28.467 47.204 1.00 41.75 281 TYR A C 1
ATOM 2261 O O . TYR A 1 281 ? -10.956 -29.554 46.693 1.00 41.75 281 TYR A O 1
#